Protein AF-A0A7V3AEJ5-F1 (afdb_monomer_lite)

Foldseek 3Di:
DALFDCPFPCGPPVVVVVQLVVLLCVPLVCLLVVHDPPDLVCQQQNLQSVQNCCVHPVVVQPPVNVVSSLNSLVSSLVVLCVPCQVLLQDPPRFAQQLNLLSNLLSLLSNCNSNVPVVSPNSSVSSLVVQVVQDDQQLAGDGHDQDGDALQSSLSSLLSLLSSCVRPVDVSSLVSLQSNLCVVVQLADPPRAGPCPDPTDDPPPCNVVPGDQRLLSLLSSCLSNVRLSSCQSCVVCLVVVVQPPPRSNSSSRRSRDPPRDHDPDPDD

Radius of gyration: 18.41 Å; chains: 1; bounding box: 45×44×49 Å

pLDDT: mean 78.43, std 14.87, range [37.91, 97.25]

Sequence (267 aa):
MNLCHPQSPLAGDPVLLTNLLNYLDKHLDVWFKGERLVDQFHSPNPHRTYMLLSAVYPDLIPPSLKTKWDTACTRQADDLVKRRGGAFLSPSGHCNTNHDIHYVHALYCAARLLNKPEYIKYAEGGLKMIERQWLADGAFEYNENAMPVLFYHGLCTWQLANIWLLSGNPLAKDLIVRQWWYFPLELDDRWGLSNYSLSVGYKQYQELAPRGQMEFCYYISSVSGSRENYALAENEIKNARFWVGQPSLFQAQFYRNDLTPLPLPDN

Secondary structure (DSSP, 8-state):
--SS-TTSTTTT-HHHHHHHHHHHHHHHHHHHTTPPP--GGGSSHHHHHHHHHHHH-GGGS-HHHHHHHHHHHHHHHHHHHHHHHHHHT-TT----HHHHHHHHHHHHHHHHHTT-THHHHHHHHHHHHHHTTB-TTS-B--BTTBPP-HHHHHHHHHHHHHHHHHH--HHHHHHHHHGGGHHHHHEETTTEE---SSS---GGGGGG-TTS-THHHHHHHHHH--HHHHHHHHHHHHTT---TTTHHHHHHHH--S-PPPPPP---

Structure (mmCIF, N/CA/C/O backbone):
data_AF-A0A7V3AEJ5-F1
#
_entry.id   AF-A0A7V3AEJ5-F1
#
loop_
_atom_site.group_PDB
_atom_site.id
_atom_site.type_symbol
_atom_site.label_atom_id
_atom_site.label_alt_id
_atom_site.label_comp_id
_atom_site.label_asym_id
_atom_site.label_entity_id
_atom_site.label_seq_id
_atom_site.pdbx_PDB_ins_code
_atom_site.Cartn_x
_atom_site.Cartn_y
_atom_site.Cartn_z
_atom_site.occupancy
_atom_site.B_iso_or_equiv
_atom_site.auth_seq_id
_atom_site.auth_comp_id
_atom_site.auth_asym_id
_atom_site.auth_atom_id
_atom_site.pdbx_PDB_model_num
ATOM 1 N N . MET A 1 1 ? -16.204 -6.275 0.700 1.00 60.41 1 MET A N 1
ATOM 2 C CA . MET A 1 1 ? -14.740 -6.420 0.516 1.00 60.41 1 MET A CA 1
ATOM 3 C C . MET A 1 1 ? -14.387 -7.805 1.033 1.00 60.41 1 MET A C 1
ATOM 5 O O . MET A 1 1 ? -14.974 -8.186 2.031 1.00 60.41 1 MET A O 1
ATOM 9 N N . ASN A 1 2 ? -13.525 -8.567 0.359 1.00 72.75 2 ASN A N 1
ATOM 10 C CA . ASN A 1 2 ? -13.077 -9.883 0.835 1.00 72.75 2 ASN A CA 1
ATOM 11 C C . ASN A 1 2 ? -11.630 -9.771 1.336 1.00 72.75 2 ASN A C 1
ATOM 13 O O . ASN A 1 2 ? -10.895 -8.888 0.887 1.00 72.75 2 ASN A O 1
ATOM 17 N N . LEU A 1 3 ? -11.213 -10.653 2.253 1.00 79.00 3 LEU A N 1
ATOM 18 C CA . LEU A 1 3 ? -9.816 -10.698 2.705 1.00 79.00 3 LEU A CA 1
ATOM 19 C C . LEU A 1 3 ? -8.861 -11.046 1.554 1.00 79.00 3 LEU A C 1
ATOM 21 O O . LEU A 1 3 ? -7.786 -10.463 1.460 1.00 79.00 3 LEU A O 1
ATOM 25 N N . CYS A 1 4 ? -9.290 -11.922 0.645 1.00 80.06 4 CYS A N 1
ATOM 26 C CA . CYS A 1 4 ? -8.533 -12.377 -0.518 1.00 80.06 4 CYS A CA 1
ATOM 27 C C . CYS A 1 4 ? -9.359 -12.231 -1.804 1.00 80.06 4 CYS A C 1
ATOM 29 O O . CYS A 1 4 ? -10.585 -12.087 -1.756 1.00 80.06 4 CYS A O 1
ATOM 31 N N . HIS A 1 5 ? -8.695 -12.317 -2.957 1.00 80.25 5 HIS A N 1
ATOM 32 C CA . HIS A 1 5 ? -9.363 -12.514 -4.238 1.00 80.25 5 HIS A CA 1
ATOM 33 C C . HIS A 1 5 ? -10.185 -13.822 -4.210 1.00 80.25 5 HIS A C 1
ATOM 35 O O . HIS A 1 5 ? -9.702 -14.805 -3.644 1.00 80.25 5 HIS A O 1
ATOM 41 N N . PRO A 1 6 ? -11.386 -13.889 -4.825 1.00 81.06 6 PRO A N 1
ATOM 42 C CA . PRO A 1 6 ? -12.241 -15.083 -4.770 1.00 81.06 6 PRO A CA 1
ATOM 43 C C . PRO A 1 6 ? -11.599 -16.366 -5.307 1.00 81.06 6 PRO A C 1
ATOM 45 O O . PRO A 1 6 ? -11.967 -17.453 -4.885 1.00 81.06 6 PRO A O 1
ATOM 48 N N . GLN A 1 7 ? -10.651 -16.241 -6.238 1.00 80.12 7 GLN A N 1
ATOM 49 C CA . GLN A 1 7 ? -9.926 -17.382 -6.809 1.00 80.12 7 GLN A CA 1
ATOM 50 C C . GLN A 1 7 ? -8.662 -17.761 -6.024 1.00 80.12 7 GLN A C 1
ATOM 52 O O . GLN A 1 7 ? -7.996 -18.724 -6.388 1.00 80.12 7 GLN A O 1
ATOM 57 N N . SER A 1 8 ? -8.294 -16.999 -4.990 1.00 80.06 8 SER A N 1
ATOM 58 C CA . SER A 1 8 ? -7.114 -17.317 -4.186 1.00 80.06 8 SER A CA 1
ATOM 59 C C . SER A 1 8 ? -7.317 -18.641 -3.441 1.00 80.06 8 SER A C 1
ATOM 61 O O . SER A 1 8 ? -8.387 -18.844 -2.867 1.00 80.06 8 SER A O 1
ATOM 63 N N . PRO A 1 9 ? -6.294 -19.509 -3.344 1.00 76.38 9 PRO A N 1
ATOM 64 C CA . PRO A 1 9 ? -6.368 -20.730 -2.536 1.00 76.38 9 PRO A CA 1
ATOM 65 C C . PRO A 1 9 ? -6.533 -20.453 -1.031 1.00 76.38 9 PRO A C 1
ATOM 67 O O . PRO A 1 9 ? -6.887 -21.355 -0.283 1.00 76.38 9 PRO A O 1
ATOM 70 N N . LEU A 1 10 ? -6.297 -19.213 -0.582 1.00 77.62 10 LEU A N 1
ATOM 71 C CA . LEU A 1 10 ? -6.522 -18.781 0.802 1.00 77.62 10 LEU A CA 1
ATOM 72 C C . LEU A 1 10 ? -7.945 -18.242 1.041 1.00 77.62 10 LEU A C 1
ATOM 74 O O . LEU A 1 10 ? -8.279 -17.829 2.154 1.00 77.62 10 LEU A O 1
ATOM 78 N N . ALA A 1 11 ? -8.793 -18.191 0.008 1.00 80.31 11 ALA A N 1
ATOM 79 C CA . ALA A 1 11 ? -10.157 -17.701 0.138 1.00 80.31 11 ALA A CA 1
ATOM 80 C C . ALA A 1 11 ? -10.978 -18.624 1.055 1.00 80.31 11 ALA A C 1
ATOM 82 O O . ALA A 1 11 ? -11.210 -19.788 0.747 1.00 80.31 11 ALA A O 1
ATOM 83 N N . GLY A 1 12 ? -11.437 -18.080 2.185 1.00 77.94 12 GLY A N 1
ATOM 84 C CA . GLY A 1 12 ? -12.235 -18.820 3.165 1.00 77.94 12 GLY A CA 1
ATOM 85 C C . GLY A 1 12 ? -11.428 -19.681 4.143 1.00 77.94 12 GLY A C 1
ATOM 86 O O . GLY A 1 12 ? -12.043 -20.383 4.939 1.00 77.94 12 GLY A O 1
ATOM 87 N N . ASP A 1 13 ? -10.091 -19.617 4.131 1.00 81.44 13 ASP A N 1
ATOM 88 C CA . ASP A 1 13 ? -9.256 -20.360 5.081 1.00 81.44 13 ASP A CA 1
ATOM 89 C C . ASP A 1 13 ? -9.376 -19.776 6.513 1.00 81.44 13 ASP A C 1
ATOM 91 O O . ASP A 1 13 ? -8.964 -18.632 6.755 1.00 81.44 13 ASP A O 1
ATOM 95 N N . PRO A 1 14 ? -9.908 -20.527 7.499 1.00 80.62 14 PRO A N 1
ATOM 96 C CA . PRO A 1 14 ? -10.024 -20.055 8.880 1.00 80.62 14 PRO A CA 1
ATOM 97 C C . PRO A 1 14 ? -8.667 -19.882 9.590 1.00 80.62 14 PRO A C 1
ATOM 99 O O . PRO A 1 14 ? -8.563 -19.103 10.547 1.00 80.62 14 PRO A O 1
ATOM 102 N N . VAL A 1 15 ? -7.612 -20.566 9.133 1.00 82.12 15 VAL A N 1
ATOM 103 C CA . VAL A 1 15 ? -6.256 -20.431 9.690 1.00 82.12 15 VAL A CA 1
ATOM 104 C C . VAL A 1 15 ? -5.694 -19.046 9.382 1.00 82.12 15 VAL A C 1
ATOM 106 O O . VAL A 1 15 ? -5.095 -18.415 10.257 1.00 82.12 15 VAL A O 1
ATOM 109 N N . LEU A 1 16 ? -5.956 -18.523 8.180 1.00 78.56 16 LEU A N 1
ATOM 110 C CA . LEU A 1 16 ? -5.586 -17.159 7.806 1.00 78.56 16 LEU A CA 1
ATOM 111 C C . LEU A 1 16 ? -6.196 -16.145 8.778 1.00 78.56 16 LEU A C 1
ATOM 113 O O . LEU A 1 16 ? -5.477 -15.314 9.328 1.00 78.56 16 LEU A O 1
ATOM 117 N N . LEU A 1 17 ? -7.500 -16.241 9.038 1.00 81.44 17 LEU A N 1
ATOM 118 C CA . LEU A 1 17 ? -8.204 -15.330 9.942 1.00 81.44 17 LEU A CA 1
ATOM 119 C C . LEU A 1 17 ? -7.617 -15.352 11.363 1.00 81.44 17 LEU A C 1
ATOM 121 O O . LEU A 1 17 ? -7.343 -14.297 11.936 1.00 81.44 17 LEU A O 1
ATOM 125 N N . THR A 1 18 ? -7.365 -16.546 11.900 1.00 82.50 18 THR A N 1
ATOM 126 C CA . THR A 1 18 ? -6.757 -16.722 13.229 1.00 82.50 18 THR A CA 1
ATOM 127 C C . THR A 1 18 ? -5.370 -16.078 13.298 1.00 82.50 18 THR A C 1
ATOM 129 O O . THR A 1 18 ? -5.060 -15.344 14.239 1.00 82.50 18 THR A O 1
ATOM 132 N N . ASN A 1 19 ? -4.545 -16.282 12.269 1.00 82.31 19 ASN A N 1
ATOM 133 C CA . ASN A 1 19 ? -3.207 -15.699 12.193 1.00 82.31 19 ASN A CA 1
ATOM 134 C C . ASN A 1 19 ? -3.236 -14.167 12.114 1.00 82.31 19 ASN A C 1
ATOM 136 O O . ASN A 1 19 ? -2.401 -13.511 12.739 1.00 82.31 19 ASN A O 1
ATOM 140 N N . LEU A 1 20 ? -4.197 -13.586 11.389 1.00 82.75 20 LEU A N 1
ATOM 141 C CA . LEU A 1 20 ? -4.347 -12.131 11.291 1.00 82.75 20 LEU A CA 1
ATOM 142 C C . LEU A 1 20 ? -4.770 -11.507 12.625 1.00 82.75 20 LEU A C 1
ATOM 144 O O . LEU A 1 20 ? -4.220 -10.475 13.007 1.00 82.75 20 LEU A O 1
ATOM 148 N N . LEU A 1 21 ? -5.696 -12.135 13.354 1.00 84.94 21 LEU A N 1
ATOM 149 C CA . LEU A 1 21 ? -6.115 -11.663 14.678 1.00 84.94 21 LEU A CA 1
ATOM 150 C C . LEU A 1 21 ? -4.960 -11.724 15.689 1.00 84.94 21 LEU A C 1
ATOM 152 O O . LEU A 1 21 ? -4.682 -10.727 16.354 1.00 84.94 21 LEU A O 1
ATOM 156 N N . ASN A 1 22 ? -4.229 -12.843 15.736 1.00 83.44 22 ASN A N 1
ATOM 157 C CA . ASN A 1 22 ? -3.049 -12.994 16.596 1.00 83.44 22 ASN A CA 1
ATOM 158 C C . ASN A 1 22 ? -1.952 -11.977 16.252 1.00 83.44 22 ASN A C 1
ATOM 160 O O . ASN A 1 22 ? -1.300 -11.418 17.137 1.00 83.44 22 ASN A O 1
ATOM 164 N N . TYR A 1 23 ? -1.750 -11.720 14.958 1.00 84.25 23 TYR A N 1
ATOM 165 C CA . TYR A 1 23 ? -0.819 -10.702 14.496 1.00 84.25 23 TYR A CA 1
ATOM 166 C C . TYR A 1 23 ? -1.219 -9.311 14.997 1.00 84.25 23 TYR A C 1
ATOM 168 O O . TYR A 1 23 ? -0.382 -8.614 15.577 1.00 84.25 23 TYR A O 1
ATOM 176 N N . LEU A 1 24 ? -2.481 -8.915 14.807 1.00 86.38 24 LEU A N 1
ATOM 177 C CA . LEU A 1 24 ? -2.970 -7.610 15.243 1.00 86.38 24 LEU A CA 1
ATOM 178 C C . LEU A 1 24 ? -2.856 -7.426 16.745 1.00 86.38 24 LEU A C 1
ATOM 180 O O . LEU A 1 24 ? -2.350 -6.391 17.171 1.00 86.38 24 LEU A O 1
ATOM 184 N N . ASP A 1 25 ? -3.280 -8.411 17.535 1.00 83.50 25 ASP A N 1
ATOM 185 C CA . ASP A 1 25 ? -3.233 -8.285 18.987 1.00 83.50 25 ASP A CA 1
ATOM 18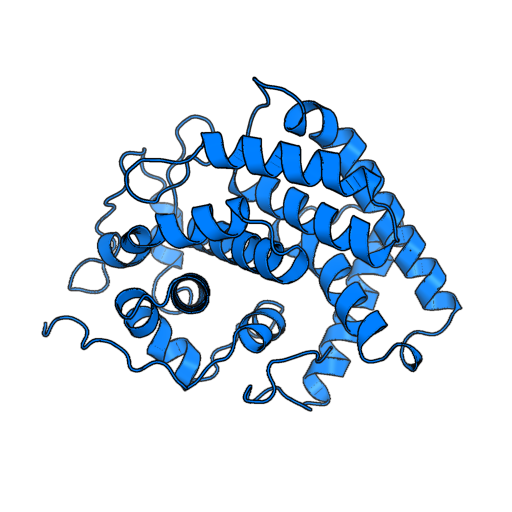6 C C . ASP A 1 25 ? -1.793 -8.072 19.468 1.00 83.50 25 ASP A C 1
ATOM 188 O O . ASP A 1 25 ? -1.513 -7.104 20.175 1.00 83.50 25 ASP A O 1
ATOM 192 N N . LYS A 1 26 ? -0.840 -8.862 18.954 1.00 83.75 26 LYS A N 1
ATOM 193 C CA . LYS A 1 26 ? 0.584 -8.706 19.277 1.00 83.75 26 LYS A CA 1
ATOM 194 C C . LYS A 1 26 ? 1.133 -7.323 18.906 1.00 83.75 26 LYS A C 1
ATOM 196 O O . LYS A 1 26 ? 1.877 -6.735 19.685 1.00 83.75 26 LYS A O 1
ATOM 201 N N . HIS A 1 27 ? 0.815 -6.806 17.720 1.00 84.12 27 HIS A N 1
ATOM 202 C CA . HIS A 1 27 ? 1.451 -5.586 17.202 1.00 84.12 27 HIS A CA 1
ATOM 203 C C . HIS A 1 27 ? 0.770 -4.313 17.708 1.00 84.12 27 HIS A C 1
ATOM 205 O O . HIS A 1 27 ? 1.440 -3.347 18.075 1.00 84.12 27 HIS A O 1
ATOM 211 N N . LEU A 1 28 ? -0.561 -4.308 17.772 1.00 84.31 28 LEU A N 1
ATOM 212 C CA . LEU A 1 28 ? -1.319 -3.159 18.250 1.00 84.31 28 LEU A CA 1
ATOM 213 C C . LEU A 1 28 ? -1.264 -3.026 19.774 1.00 84.31 28 LEU A C 1
ATOM 215 O O . LEU A 1 28 ? -1.371 -1.906 20.268 1.00 84.31 28 LEU A O 1
ATOM 219 N N . ASP A 1 29 ? -1.033 -4.107 20.527 1.00 84.94 29 ASP A N 1
ATOM 220 C CA . ASP A 1 29 ? -0.747 -4.010 21.964 1.00 84.94 29 ASP A CA 1
ATOM 221 C C . ASP A 1 29 ? 0.565 -3.259 22.241 1.00 84.94 29 ASP A C 1
ATOM 223 O O . ASP A 1 29 ? 0.598 -2.360 23.083 1.00 84.94 29 ASP A O 1
ATOM 227 N N . VAL A 1 30 ? 1.620 -3.543 21.469 1.00 82.38 30 VAL A N 1
ATOM 228 C CA . VAL A 1 30 ? 2.902 -2.816 21.532 1.00 82.38 30 VAL A CA 1
ATOM 229 C C . VAL A 1 30 ? 2.690 -1.328 21.228 1.00 82.38 30 VAL A C 1
ATOM 231 O O . VAL A 1 30 ? 3.092 -0.458 22.003 1.00 82.38 30 VAL A O 1
ATOM 234 N N . TRP A 1 31 ? 1.967 -1.006 20.152 1.00 81.44 31 TRP A N 1
ATOM 235 C CA . TRP A 1 31 ? 1.661 0.387 19.803 1.00 81.44 31 TRP A CA 1
ATOM 236 C C . TRP A 1 31 ? 0.805 1.097 20.856 1.00 81.44 31 TRP A C 1
ATOM 238 O O . TRP A 1 31 ? 1.019 2.279 21.146 1.00 81.44 31 TRP A O 1
ATOM 248 N N . PHE A 1 32 ? -0.146 0.385 21.462 1.00 81.75 32 PHE A N 1
ATOM 249 C CA . PHE A 1 32 ? -0.986 0.914 22.532 1.00 81.75 32 PHE A CA 1
ATOM 250 C C . PHE A 1 32 ? -0.173 1.270 23.784 1.00 81.75 32 PHE A C 1
ATOM 252 O O . PHE A 1 32 ? -0.441 2.296 24.416 1.00 81.75 32 PHE A O 1
ATOM 259 N N . LYS A 1 33 ? 0.884 0.507 24.091 1.00 84.00 33 LYS A N 1
ATOM 260 C CA . LYS A 1 33 ? 1.859 0.826 25.152 1.00 84.00 33 LYS A CA 1
ATOM 261 C C . LYS A 1 33 ? 2.766 2.015 24.813 1.00 84.00 33 LYS A C 1
ATOM 263 O O . LYS A 1 33 ? 3.474 2.513 25.679 1.00 84.00 33 LYS A O 1
ATOM 268 N N . GLY A 1 34 ? 2.698 2.525 23.581 1.00 73.19 34 GLY A N 1
ATOM 269 C CA . GLY A 1 34 ? 3.507 3.655 23.112 1.00 73.19 34 GLY A CA 1
ATOM 270 C C . GLY A 1 34 ? 4.874 3.243 22.579 1.00 73.19 34 GLY A C 1
ATOM 271 O O . GLY A 1 34 ? 5.660 4.104 22.190 1.00 73.19 34 GLY A O 1
ATOM 272 N N . GLU A 1 35 ? 5.144 1.942 22.517 1.00 76.69 35 GLU A N 1
ATOM 273 C CA . GLU A 1 35 ? 6.350 1.415 21.906 1.00 76.69 35 GLU A CA 1
ATOM 274 C C . GLU A 1 35 ? 6.260 1.540 20.381 1.00 76.69 35 GLU A C 1
ATOM 276 O O . GLU A 1 35 ? 5.216 1.320 19.753 1.00 76.69 35 GLU A O 1
ATOM 281 N N . ARG A 1 36 ? 7.383 1.915 19.771 1.00 66.12 36 ARG A N 1
ATOM 282 C CA . ARG A 1 36 ? 7.541 1.874 18.320 1.00 66.12 36 ARG A CA 1
ATOM 283 C C . ARG A 1 36 ? 8.005 0.479 17.948 1.00 66.12 36 ARG A C 1
ATOM 285 O O . ARG A 1 36 ? 8.988 -0.007 18.500 1.00 66.12 36 ARG A O 1
ATOM 292 N N . LEU A 1 37 ? 7.364 -0.126 16.956 1.00 55.34 37 LEU A N 1
ATOM 293 C CA . LEU A 1 37 ? 8.036 -1.201 16.243 1.00 55.34 37 LEU A CA 1
ATOM 294 C C . LEU A 1 37 ? 9.138 -0.547 15.415 1.00 55.34 37 LEU A C 1
ATOM 296 O O . LEU A 1 37 ? 8.871 0.318 14.585 1.00 55.34 37 LEU A O 1
ATOM 300 N N . VAL A 1 38 ? 10.380 -0.920 15.703 1.00 47.44 38 VAL A N 1
ATOM 301 C CA . VAL A 1 38 ? 11.601 -0.351 15.105 1.00 47.44 38 VAL A CA 1
ATOM 302 C C . VAL A 1 38 ? 11.755 -0.765 13.632 1.00 47.44 38 VAL A C 1
ATOM 304 O O . VAL A 1 38 ? 12.738 -0.431 12.983 1.00 47.44 38 VAL A O 1
ATOM 307 N N . ASP A 1 39 ? 10.782 -1.488 13.083 1.00 52.19 39 ASP A N 1
ATOM 308 C CA . ASP A 1 39 ? 10.950 -2.226 11.850 1.00 52.19 39 ASP A CA 1
ATOM 309 C C . ASP A 1 39 ? 10.048 -1.715 10.716 1.00 52.19 39 ASP A C 1
ATOM 311 O O . ASP A 1 39 ? 8.817 -1.823 10.752 1.00 52.19 39 ASP A O 1
ATOM 315 N N . GLN A 1 40 ? 10.712 -1.191 9.683 1.00 52.34 40 GLN A N 1
ATOM 316 C CA . GLN A 1 40 ? 10.175 -0.824 8.371 1.00 52.34 40 GLN A CA 1
ATOM 317 C C . GLN A 1 40 ? 9.258 -1.907 7.772 1.00 52.34 40 GLN A C 1
ATOM 319 O O . GLN A 1 40 ? 8.234 -1.569 7.179 1.00 52.34 40 GLN A O 1
ATOM 324 N N . PHE A 1 41 ? 9.540 -3.196 8.010 1.00 52.44 41 PHE A N 1
ATOM 325 C CA . PHE A 1 41 ? 8.759 -4.307 7.449 1.00 52.44 41 PHE A CA 1
ATOM 326 C C . PHE A 1 41 ? 7.383 -4.487 8.107 1.00 52.44 41 PHE A C 1
ATOM 328 O O . PHE A 1 41 ? 6.476 -5.069 7.508 1.00 52.44 41 PHE A O 1
ATOM 335 N N . HIS A 1 42 ? 7.200 -3.958 9.320 1.00 52.81 42 HIS A N 1
ATOM 336 C CA . HIS A 1 42 ? 5.975 -4.104 10.105 1.00 52.81 42 HIS A CA 1
ATOM 337 C C . HIS A 1 42 ? 5.097 -2.847 10.094 1.00 52.81 42 HIS A C 1
ATOM 339 O O . HIS A 1 42 ? 3.966 -2.907 10.558 1.00 52.81 42 HIS A O 1
ATOM 345 N N . SER A 1 43 ? 5.570 -1.695 9.609 1.00 53.75 43 SER A N 1
ATOM 346 C CA . SER A 1 43 ? 4.899 -0.418 9.896 1.00 53.75 43 SER A CA 1
ATOM 347 C C . SER A 1 43 ? 3.531 -0.194 9.219 1.00 53.75 43 SER A C 1
ATOM 349 O O . SER A 1 43 ? 2.678 0.396 9.882 1.00 53.75 43 SER A O 1
ATOM 351 N N . PRO A 1 44 ? 3.250 -0.615 7.969 1.00 57.09 44 PRO A N 1
ATOM 352 C CA . PRO A 1 44 ? 1.911 -0.440 7.395 1.00 57.09 44 PRO A CA 1
ATOM 353 C C . PRO A 1 44 ? 0.968 -1.618 7.682 1.00 57.09 44 PRO A C 1
ATOM 355 O O . PRO A 1 44 ? -0.256 -1.477 7.597 1.00 57.09 44 PRO A O 1
ATOM 358 N N . ASN A 1 45 ? 1.508 -2.789 8.025 1.00 76.25 45 ASN A N 1
ATOM 359 C CA . ASN A 1 45 ? 0.730 -4.024 8.016 1.00 76.25 45 ASN A CA 1
ATOM 360 C C . ASN A 1 45 ? -0.331 -4.102 9.128 1.00 76.25 45 ASN A C 1
ATOM 362 O O . ASN A 1 45 ? -1.416 -4.602 8.827 1.00 76.25 45 ASN A O 1
ATOM 366 N N . PRO A 1 46 ? -0.119 -3.599 10.364 1.00 83.81 46 PRO A N 1
ATOM 367 C CA . PRO A 1 46 ? -1.162 -3.581 11.382 1.00 83.81 46 PRO A CA 1
ATOM 368 C C . PRO A 1 46 ? -2.326 -2.662 11.006 1.00 83.81 46 PRO A C 1
ATOM 370 O O . PRO A 1 46 ? -3.468 -3.109 11.070 1.00 83.81 46 PRO A O 1
ATOM 373 N N . HIS A 1 47 ? -2.075 -1.432 10.523 1.00 86.00 47 HIS A N 1
ATOM 374 C CA . HIS A 1 47 ? -3.151 -0.552 10.031 1.00 86.00 47 HIS A CA 1
ATOM 375 C C . HIS A 1 47 ? -3.932 -1.218 8.905 1.00 86.00 47 HIS A C 1
ATOM 377 O O . HIS A 1 47 ? -5.162 -1.233 8.927 1.00 86.00 47 HIS A O 1
ATOM 383 N N . ARG A 1 48 ? -3.227 -1.790 7.924 1.00 84.44 48 ARG A N 1
ATOM 384 C CA . ARG A 1 48 ? -3.868 -2.410 6.768 1.00 84.44 48 ARG A CA 1
ATOM 385 C C . ARG A 1 48 ? -4.662 -3.661 7.145 1.00 84.44 48 ARG A C 1
ATOM 387 O O . ARG A 1 48 ? -5.802 -3.811 6.709 1.00 84.44 48 ARG A O 1
ATOM 394 N N . THR A 1 49 ? -4.079 -4.543 7.951 1.00 85.50 49 THR A N 1
ATOM 395 C CA . THR A 1 49 ? -4.725 -5.781 8.409 1.00 85.50 49 THR A CA 1
ATOM 396 C C . THR A 1 49 ? -5.959 -5.462 9.242 1.00 85.50 49 THR A C 1
ATOM 398 O O . THR A 1 49 ? -7.015 -6.048 9.017 1.00 85.50 49 THR A O 1
ATOM 401 N N . TYR A 1 50 ? -5.867 -4.479 10.141 1.00 89.62 50 TYR A N 1
ATOM 402 C CA . TYR A 1 50 ? -6.998 -4.041 10.952 1.00 89.62 50 TYR A CA 1
ATOM 403 C C . TYR A 1 50 ? -8.098 -3.404 10.100 1.00 89.62 50 TYR A C 1
ATOM 405 O O . TYR A 1 50 ? -9.272 -3.719 10.290 1.00 89.62 50 TYR A O 1
ATOM 413 N N . MET A 1 51 ? -7.742 -2.593 9.101 1.00 88.44 51 MET A N 1
ATOM 414 C CA . MET A 1 51 ? -8.710 -2.047 8.149 1.00 88.44 51 MET A CA 1
ATOM 415 C C . MET A 1 51 ? -9.449 -3.146 7.379 1.00 88.44 51 MET A C 1
ATOM 417 O O . MET A 1 51 ? -10.669 -3.078 7.248 1.00 88.44 51 MET A O 1
ATOM 421 N N . LEU A 1 52 ? -8.736 -4.166 6.892 1.00 86.50 52 LEU A N 1
ATOM 422 C CA . LEU A 1 52 ? -9.356 -5.292 6.194 1.00 86.50 52 LEU A CA 1
ATOM 423 C C . LEU A 1 52 ? -10.264 -6.095 7.131 1.00 86.50 52 LEU A C 1
ATOM 425 O O . LEU A 1 52 ? -11.422 -6.323 6.794 1.00 86.50 52 LEU A O 1
ATOM 429 N N . LEU A 1 53 ? -9.789 -6.470 8.321 1.00 88.12 53 LEU A N 1
ATOM 430 C CA . LEU A 1 53 ? -10.599 -7.220 9.283 1.00 88.12 53 LEU A CA 1
ATOM 431 C C . LEU A 1 53 ? -11.843 -6.442 9.726 1.00 88.12 53 LEU A C 1
ATOM 433 O O . LEU A 1 53 ? -12.928 -7.010 9.731 1.00 88.12 53 LEU A O 1
ATOM 437 N N . SER A 1 54 ? -11.724 -5.138 9.984 1.00 90.12 54 SER A N 1
ATOM 438 C CA . SER A 1 54 ? -12.867 -4.284 10.341 1.00 90.12 54 SER A CA 1
ATOM 439 C C . SER A 1 54 ? -13.906 -4.174 9.225 1.00 90.12 54 SER A C 1
ATOM 441 O O . SER A 1 54 ? -15.081 -3.962 9.502 1.00 90.12 54 SER A O 1
ATOM 443 N N . ALA A 1 55 ? -13.484 -4.289 7.963 1.00 88.56 55 ALA A N 1
ATOM 444 C CA . ALA A 1 55 ? -14.376 -4.197 6.812 1.00 88.56 55 ALA A CA 1
ATOM 445 C C . ALA A 1 55 ? -15.061 -5.528 6.464 1.00 88.56 55 ALA A C 1
ATOM 447 O O . ALA A 1 55 ? -16.156 -5.510 5.906 1.00 88.56 55 ALA A O 1
ATOM 448 N N . VAL A 1 56 ? -14.408 -6.666 6.727 1.00 89.06 56 VAL A N 1
ATOM 449 C CA . VAL A 1 56 ? -14.912 -7.998 6.341 1.00 89.06 56 VAL A CA 1
ATOM 450 C C . VAL A 1 56 ? -15.572 -8.729 7.510 1.00 89.06 56 VAL A C 1
ATOM 452 O O . VAL A 1 56 ? -16.601 -9.369 7.319 1.00 89.06 56 VAL A O 1
ATOM 455 N N . TYR A 1 57 ? -15.009 -8.613 8.712 1.00 89.69 57 TYR A N 1
ATOM 456 C CA . TYR A 1 57 ? -15.459 -9.311 9.916 1.00 89.69 57 TYR A CA 1
ATOM 457 C C . TYR A 1 57 ? -15.544 -8.360 11.125 1.00 89.69 57 TYR A C 1
ATOM 459 O O . TYR A 1 57 ? -14.854 -8.577 12.125 1.00 89.69 57 TYR A O 1
ATOM 467 N N . PRO A 1 58 ? -16.373 -7.299 11.064 1.00 90.62 58 PRO A N 1
ATOM 468 C CA . PRO A 1 58 ? -16.468 -6.310 12.141 1.00 90.62 58 PRO A CA 1
ATOM 469 C C . PRO A 1 58 ? -16.851 -6.933 13.492 1.00 90.62 58 PRO A C 1
ATOM 471 O O . PRO A 1 58 ? -16.327 -6.525 14.525 1.00 90.62 58 PRO A O 1
ATOM 474 N N . ASP A 1 59 ? -17.694 -7.967 13.479 1.00 90.94 59 ASP A N 1
ATOM 475 C CA . ASP A 1 59 ? -18.202 -8.621 14.691 1.00 90.94 59 ASP A CA 1
ATOM 476 C C . ASP A 1 59 ? -17.133 -9.428 15.448 1.00 90.94 59 ASP A C 1
ATOM 478 O O . ASP A 1 59 ? -17.308 -9.744 16.623 1.00 90.94 59 ASP A O 1
ATOM 482 N N . LEU A 1 60 ? -15.998 -9.735 14.806 1.00 89.06 60 LEU A N 1
ATOM 483 C CA . LEU A 1 60 ? -14.863 -10.403 15.455 1.00 89.06 60 LEU A CA 1
ATOM 484 C C . LEU A 1 60 ? -13.993 -9.446 16.275 1.00 89.06 60 LEU A C 1
ATOM 486 O O . LEU A 1 60 ? -13.035 -9.887 16.909 1.00 89.06 60 LEU A O 1
ATOM 490 N N . ILE A 1 61 ? -14.301 -8.147 16.263 1.00 90.69 61 ILE A N 1
ATOM 491 C CA . ILE A 1 61 ? -13.539 -7.114 16.962 1.00 90.69 61 ILE A CA 1
ATOM 492 C C . ILE A 1 61 ? -14.426 -6.513 18.063 1.00 90.69 61 ILE A C 1
ATOM 494 O O . ILE A 1 61 ? -15.183 -5.574 17.810 1.00 90.69 61 ILE A O 1
ATOM 498 N N . PRO A 1 62 ? -14.336 -7.021 19.309 1.00 91.44 62 PRO A N 1
ATOM 499 C CA . PRO A 1 62 ? -15.070 -6.478 20.445 1.00 91.44 62 PRO A CA 1
ATOM 500 C C . PRO A 1 62 ? -14.872 -4.960 20.607 1.00 91.44 62 PRO A C 1
ATOM 502 O O . PRO A 1 62 ? -13.763 -4.468 20.374 1.00 91.44 62 PRO A O 1
ATOM 505 N N . PRO A 1 63 ? -15.875 -4.206 21.106 1.00 93.31 63 PRO A N 1
ATOM 506 C CA . PRO A 1 63 ? -15.776 -2.749 21.254 1.00 93.31 63 PRO A CA 1
ATOM 507 C C . PRO A 1 63 ? -14.560 -2.264 22.060 1.00 93.31 63 PRO A C 1
ATOM 509 O O . PRO A 1 63 ? -13.968 -1.228 21.743 1.00 93.31 63 PRO A O 1
ATOM 512 N N . SER A 1 64 ? -14.151 -3.021 23.084 1.00 90.88 64 SER A N 1
ATOM 513 C CA . SER A 1 64 ? -12.963 -2.722 23.892 1.00 90.88 64 SER A CA 1
ATOM 514 C C . SER A 1 64 ? -11.667 -2.836 23.083 1.00 90.88 64 SER A C 1
ATOM 516 O O . SER A 1 64 ? -10.821 -1.942 23.151 1.00 90.88 64 SER A O 1
ATOM 518 N N . LEU A 1 65 ? -11.527 -3.888 22.269 1.00 91.12 65 LEU A N 1
ATOM 519 C CA . LEU A 1 65 ? -10.387 -4.068 21.370 1.00 91.12 65 LEU A CA 1
ATOM 520 C C . LEU A 1 65 ? -10.394 -3.034 20.251 1.00 91.12 65 LEU A C 1
ATOM 522 O O . LEU A 1 65 ? -9.360 -2.424 19.999 1.00 91.12 65 LEU A O 1
ATOM 526 N N . LYS A 1 66 ? -11.560 -2.756 19.660 1.00 92.75 66 LYS A N 1
ATOM 527 C CA . LYS A 1 66 ? -11.713 -1.707 18.648 1.00 92.75 66 LYS A CA 1
ATOM 528 C C . LYS A 1 66 ? -11.182 -0.363 19.157 1.00 92.75 66 LYS A C 1
ATOM 530 O O . LYS A 1 66 ? -10.344 0.259 18.515 1.00 92.75 66 LYS A O 1
ATOM 535 N N . THR A 1 67 ? -11.608 0.047 20.351 1.00 93.12 67 THR A N 1
ATOM 536 C CA . THR A 1 67 ? -11.180 1.312 20.974 1.00 93.12 67 THR A CA 1
ATOM 537 C C . THR A 1 67 ? -9.666 1.347 21.216 1.00 93.12 67 THR A C 1
ATOM 539 O O . THR A 1 67 ? -8.998 2.342 20.914 1.00 93.12 67 THR A O 1
ATOM 542 N N . LYS A 1 68 ? -9.102 0.246 21.730 1.00 92.19 68 LYS A N 1
ATOM 543 C CA . LYS A 1 68 ? -7.658 0.091 21.955 1.00 92.19 68 LYS A CA 1
ATOM 544 C C . LYS A 1 68 ? -6.872 0.211 20.645 1.00 92.19 68 LYS A C 1
ATOM 546 O O . LYS A 1 68 ? -5.904 0.966 20.569 1.00 92.19 68 LYS A O 1
ATOM 551 N N . TRP A 1 69 ? -7.298 -0.512 19.614 1.00 92.69 69 TRP A N 1
ATOM 552 C CA . TRP A 1 69 ? -6.649 -0.567 18.307 1.00 92.69 69 TRP A CA 1
ATOM 553 C C . TRP A 1 69 ? -6.764 0.753 17.540 1.00 92.69 69 TRP A C 1
ATOM 555 O O . TRP A 1 69 ? -5.759 1.228 17.014 1.00 92.69 69 TRP A O 1
ATOM 565 N N . ASP A 1 70 ? -7.924 1.417 17.565 1.00 93.31 70 ASP A N 1
ATOM 566 C CA . ASP A 1 70 ? -8.105 2.759 16.989 1.00 93.31 70 ASP A CA 1
ATOM 567 C C . ASP A 1 70 ? -7.157 3.779 17.641 1.00 93.31 70 ASP A C 1
ATOM 569 O O . ASP A 1 70 ? -6.519 4.582 16.953 1.00 93.31 70 ASP A O 1
ATOM 573 N N . THR A 1 71 ? -7.015 3.715 18.969 1.00 92.00 71 THR A N 1
ATOM 574 C CA . THR A 1 71 ? -6.098 4.577 19.731 1.00 92.00 71 THR A CA 1
ATOM 575 C C . THR A 1 71 ? -4.642 4.325 19.336 1.00 92.00 71 THR A C 1
ATOM 577 O O . THR A 1 71 ? -3.889 5.272 19.098 1.00 92.00 71 THR A O 1
ATOM 580 N N . ALA A 1 72 ? -4.243 3.055 19.232 1.00 90.50 72 ALA A N 1
ATOM 581 C CA . ALA A 1 72 ? -2.899 2.659 18.821 1.00 90.50 72 ALA A CA 1
ATOM 582 C C . ALA A 1 72 ? -2.571 3.134 17.394 1.00 90.50 72 ALA A C 1
ATOM 584 O O . ALA A 1 72 ? -1.539 3.771 17.168 1.00 90.50 72 ALA A O 1
ATOM 585 N N . CYS A 1 73 ? -3.478 2.890 16.444 1.00 90.81 73 CYS A N 1
ATOM 586 C CA . CYS A 1 73 ? -3.339 3.320 15.056 1.00 90.81 73 CYS A CA 1
ATOM 587 C C . CYS A 1 73 ? -3.288 4.846 14.919 1.00 90.81 73 CYS A C 1
ATOM 589 O O . CYS A 1 73 ? -2.479 5.350 14.137 1.00 90.81 73 CYS A O 1
ATOM 591 N N . THR A 1 74 ? -4.109 5.572 15.686 1.00 92.38 74 THR A N 1
ATOM 592 C CA . THR A 1 74 ? -4.104 7.042 15.716 1.00 92.38 74 THR A CA 1
ATOM 593 C C . THR A 1 74 ? -2.761 7.571 16.198 1.00 92.38 74 THR A C 1
ATOM 595 O O . THR A 1 74 ? -2.133 8.368 15.505 1.00 92.38 74 THR A O 1
ATOM 598 N N . ARG A 1 75 ? -2.269 7.073 17.339 1.00 89.75 75 ARG A N 1
ATOM 599 C CA . ARG A 1 75 ? -0.990 7.508 17.913 1.00 89.75 75 ARG A CA 1
ATOM 600 C C . ARG A 1 75 ? 0.173 7.314 16.939 1.00 89.75 75 ARG A C 1
ATOM 602 O O . ARG A 1 75 ? 1.012 8.201 16.818 1.00 89.75 75 ARG A O 1
ATOM 609 N N . GLN A 1 76 ? 0.226 6.174 16.250 1.00 88.44 76 GLN A N 1
ATOM 610 C CA . GLN A 1 76 ? 1.282 5.907 15.269 1.00 88.44 76 GLN A CA 1
ATOM 611 C C . GLN A 1 76 ? 1.190 6.812 14.040 1.00 88.44 76 GLN A C 1
ATOM 613 O O . GLN A 1 76 ? 2.213 7.321 13.586 1.00 88.44 76 GLN A O 1
ATOM 618 N N . ALA A 1 77 ? -0.016 7.042 13.513 1.00 91.00 77 ALA A N 1
ATOM 619 C CA . ALA A 1 77 ? -0.204 7.946 12.382 1.00 91.00 77 ALA A CA 1
ATOM 620 C C . ALA A 1 77 ? 0.199 9.386 12.746 1.00 91.00 77 ALA A C 1
ATOM 622 O O . ALA A 1 77 ? 0.936 10.026 11.997 1.00 91.00 77 ALA A O 1
ATOM 623 N N . ASP A 1 78 ? -0.198 9.862 13.929 1.00 92.38 78 ASP A N 1
ATOM 624 C CA . ASP A 1 78 ? 0.164 11.193 14.423 1.00 92.38 78 ASP A CA 1
ATOM 625 C C . ASP A 1 78 ? 1.681 11.332 14.658 1.00 92.38 78 ASP A C 1
ATOM 627 O O . ASP A 1 78 ? 2.278 12.340 14.271 1.00 92.38 78 ASP A O 1
ATOM 631 N N . ASP A 1 79 ? 2.340 10.317 15.233 1.00 89.75 79 ASP A N 1
ATOM 632 C CA . ASP A 1 79 ? 3.803 10.299 15.402 1.00 89.75 79 ASP A CA 1
ATOM 633 C C . ASP A 1 79 ? 4.538 10.318 14.052 1.00 89.75 79 ASP A C 1
ATOM 635 O O . ASP A 1 79 ? 5.531 11.033 13.891 1.00 89.75 79 ASP A O 1
ATOM 639 N N . LEU A 1 80 ? 4.037 9.579 13.060 1.00 89.75 80 LEU A N 1
ATOM 640 C CA . LEU A 1 80 ? 4.581 9.567 11.703 1.00 89.75 80 LEU A CA 1
ATOM 641 C C . LEU A 1 80 ? 4.453 10.948 11.050 1.00 89.75 80 LEU A C 1
ATOM 643 O O . LEU A 1 80 ? 5.452 11.476 10.556 1.00 89.75 80 LEU A O 1
ATOM 647 N N . VAL A 1 81 ? 3.270 11.572 11.104 1.00 93.12 81 VAL A N 1
ATOM 648 C CA . VAL A 1 81 ? 3.061 12.939 10.594 1.00 93.12 81 VAL A CA 1
ATOM 649 C C . VAL A 1 81 ? 4.001 13.920 11.289 1.00 93.12 81 VAL A C 1
ATOM 651 O O . VAL A 1 81 ? 4.657 14.716 10.619 1.00 93.12 81 VAL A O 1
ATOM 654 N N . LYS A 1 82 ? 4.142 13.833 12.614 1.00 92.88 82 LYS A N 1
ATOM 655 C CA . LYS A 1 82 ? 5.049 14.698 13.377 1.00 92.88 82 LYS A CA 1
ATOM 656 C C . LYS A 1 82 ? 6.509 14.552 12.935 1.00 92.88 82 LYS A C 1
ATOM 658 O O . LYS A 1 82 ? 7.219 15.551 12.861 1.00 92.88 82 LYS A O 1
ATOM 663 N N . ARG A 1 83 ? 6.972 13.330 12.653 1.00 89.56 83 ARG A N 1
ATOM 664 C CA . ARG A 1 83 ? 8.374 13.054 12.287 1.00 89.56 83 ARG A CA 1
ATOM 665 C C . ARG A 1 83 ? 8.694 13.315 10.818 1.00 89.56 83 ARG A C 1
ATOM 667 O O . ARG A 1 83 ? 9.773 13.816 10.517 1.00 89.56 83 ARG A O 1
ATOM 674 N N . ARG A 1 84 ? 7.807 12.915 9.905 1.00 91.25 84 ARG A N 1
ATOM 675 C CA . ARG A 1 84 ? 8.068 12.906 8.452 1.00 91.25 84 ARG A CA 1
ATOM 676 C C . ARG A 1 84 ? 7.205 13.882 7.665 1.00 91.25 84 ARG A C 1
ATOM 678 O O . ARG A 1 84 ? 7.593 14.251 6.562 1.00 91.25 84 ARG A O 1
ATOM 685 N N . GLY A 1 85 ? 6.094 14.363 8.222 1.00 91.88 85 GLY A N 1
ATOM 686 C CA . GLY A 1 85 ? 5.145 15.221 7.508 1.00 91.88 85 GLY A CA 1
ATOM 687 C C . GLY A 1 85 ? 5.778 16.493 6.941 1.00 91.88 85 GLY A C 1
ATOM 688 O O . GLY A 1 85 ? 5.482 16.864 5.810 1.00 91.88 85 GLY A O 1
ATOM 689 N N . GLY A 1 86 ? 6.711 17.117 7.669 1.00 94.62 86 GLY A N 1
ATOM 690 C CA . GLY A 1 86 ? 7.463 18.273 7.165 1.00 94.62 86 GLY A CA 1
ATOM 691 C C . GLY A 1 86 ? 8.334 17.947 5.945 1.00 94.62 86 GLY A C 1
ATOM 692 O O . GLY A 1 86 ? 8.336 18.705 4.979 1.00 94.62 86 GLY A O 1
ATOM 693 N N . ALA A 1 87 ? 9.019 16.798 5.950 1.00 93.00 87 ALA A N 1
ATOM 694 C CA . ALA A 1 87 ? 9.825 16.347 4.815 1.00 93.00 87 ALA A CA 1
ATOM 695 C C . ALA A 1 87 ? 8.945 16.017 3.600 1.00 93.00 87 ALA A C 1
ATOM 697 O O . ALA A 1 87 ? 9.231 16.478 2.500 1.00 93.00 87 ALA A O 1
ATOM 698 N N . PHE A 1 88 ? 7.830 15.313 3.813 1.00 95.12 88 PHE A N 1
ATOM 699 C CA . PHE A 1 88 ? 6.878 14.944 2.757 1.00 95.12 88 PHE A CA 1
ATOM 700 C C . PHE A 1 88 ? 6.246 16.149 2.057 1.00 95.12 88 PHE A C 1
ATOM 702 O O . PHE A 1 88 ? 5.888 16.064 0.887 1.00 95.12 88 PHE A O 1
ATOM 709 N N . LEU A 1 89 ? 6.111 17.278 2.752 1.00 96.06 89 LEU A N 1
ATOM 710 C CA . LEU A 1 89 ? 5.577 18.510 2.171 1.00 96.06 89 LEU A CA 1
ATOM 711 C C . LEU A 1 89 ? 6.663 19.451 1.627 1.00 96.06 89 LEU A C 1
ATOM 713 O O . LEU A 1 89 ? 6.326 20.474 1.032 1.00 96.06 89 LEU A O 1
ATOM 717 N N . SER A 1 90 ? 7.945 19.127 1.809 1.00 93.44 90 SER A N 1
ATOM 718 C CA . SER A 1 90 ? 9.054 19.968 1.362 1.00 93.44 90 SER A CA 1
ATOM 719 C C . SER A 1 90 ? 9.496 19.630 -0.073 1.00 93.44 90 SER A C 1
ATOM 721 O O . SER A 1 90 ? 9.751 18.463 -0.397 1.00 93.44 90 SER A O 1
ATOM 723 N N . PRO A 1 91 ? 9.695 20.637 -0.946 1.00 85.62 91 PRO A N 1
ATOM 724 C CA . PRO A 1 91 ? 10.354 20.449 -2.239 1.00 85.62 91 PRO A CA 1
ATOM 725 C C . PRO A 1 91 ? 11.804 19.953 -2.132 1.00 85.62 91 PRO A C 1
ATOM 727 O O . PRO A 1 91 ? 12.309 19.380 -3.086 1.00 85.62 91 PRO A O 1
ATOM 730 N N . SER A 1 92 ? 12.465 20.114 -0.988 1.00 84.62 92 SER A N 1
ATOM 731 C CA . SER A 1 92 ? 13.829 19.625 -0.733 1.00 84.62 92 SER A CA 1
ATOM 732 C C . SER A 1 92 ? 13.878 18.568 0.376 1.00 84.62 92 SER A C 1
ATOM 734 O O . SER A 1 92 ? 14.910 18.377 1.015 1.00 84.62 92 SER A O 1
ATOM 736 N N . GLY A 1 93 ? 12.749 17.907 0.657 1.00 83.12 93 GLY A N 1
ATOM 737 C CA . GLY A 1 93 ? 12.685 16.847 1.657 1.00 83.12 93 GLY A CA 1
ATOM 738 C C . GLY A 1 93 ? 13.647 15.704 1.332 1.00 83.12 93 GLY A C 1
ATOM 739 O O . GLY A 1 93 ? 13.627 15.177 0.223 1.00 83.12 93 GLY A O 1
ATOM 740 N N . HIS A 1 94 ? 14.473 15.315 2.306 1.00 85.88 94 HIS A N 1
ATOM 741 C CA . HIS A 1 94 ? 15.332 14.138 2.183 1.00 85.88 94 HIS A CA 1
ATOM 742 C C . HIS A 1 94 ? 14.470 12.868 2.151 1.00 85.88 94 HIS A C 1
ATOM 744 O O . HIS A 1 94 ? 13.669 12.632 3.071 1.00 85.88 94 HIS A O 1
ATOM 750 N N . CYS A 1 95 ? 14.657 12.066 1.103 1.00 87.19 95 CYS A N 1
ATOM 751 C CA . CYS A 1 95 ? 13.922 10.834 0.859 1.00 87.19 95 CYS A CA 1
ATOM 752 C C . CYS A 1 95 ? 14.793 9.620 1.167 1.00 87.19 95 CYS A C 1
ATOM 754 O O . CYS A 1 95 ? 15.891 9.487 0.638 1.00 87.19 95 CYS A O 1
ATOM 756 N N . ASN A 1 96 ? 14.259 8.724 1.990 1.00 86.75 96 ASN A N 1
ATOM 757 C CA . ASN A 1 96 ? 14.757 7.370 2.134 1.00 86.75 96 ASN A CA 1
ATOM 758 C C . ASN A 1 96 ? 13.700 6.437 1.535 1.00 86.75 96 ASN A C 1
ATOM 760 O O . ASN A 1 96 ? 12.704 6.141 2.196 1.00 86.75 96 ASN A O 1
ATOM 764 N N . THR A 1 97 ? 13.859 6.051 0.267 1.00 86.69 97 THR A N 1
ATOM 765 C CA . THR A 1 97 ? 12.755 5.498 -0.538 1.00 86.69 97 THR A CA 1
ATOM 766 C C . THR A 1 97 ? 12.132 4.246 0.070 1.00 86.69 97 THR A C 1
ATOM 768 O O . THR A 1 97 ? 10.906 4.182 0.183 1.00 86.69 97 THR A O 1
ATOM 771 N N . ASN A 1 98 ? 12.943 3.279 0.523 1.00 81.06 98 ASN A N 1
ATOM 772 C CA . ASN A 1 98 ? 12.417 2.059 1.139 1.00 81.06 98 ASN A CA 1
ATOM 773 C C . ASN A 1 98 ? 11.680 2.368 2.442 1.00 81.06 98 ASN A C 1
ATOM 775 O O . ASN A 1 98 ? 10.621 1.802 2.665 1.00 81.06 98 ASN A O 1
ATOM 779 N N . HIS A 1 99 ? 12.164 3.282 3.286 1.00 84.25 99 HIS A N 1
ATOM 780 C CA . HIS A 1 99 ? 11.458 3.619 4.528 1.00 84.25 99 HIS A CA 1
ATOM 781 C C . HIS A 1 99 ? 10.197 4.451 4.277 1.00 84.25 99 HIS A C 1
ATOM 783 O O . HIS A 1 99 ? 9.131 4.183 4.834 1.00 84.25 99 HIS A O 1
ATOM 789 N N . ASP A 1 100 ? 10.313 5.481 3.446 1.00 90.06 100 ASP A N 1
ATOM 790 C CA . ASP A 1 100 ? 9.266 6.474 3.259 1.00 90.06 100 ASP A CA 1
ATOM 791 C C . ASP A 1 100 ? 8.051 5.900 2.533 1.00 90.06 100 ASP A C 1
ATOM 793 O O . ASP A 1 100 ? 6.928 6.282 2.864 1.00 90.06 100 ASP A O 1
ATOM 797 N N . ILE A 1 101 ? 8.223 4.935 1.623 1.00 90.56 101 ILE A N 1
ATOM 798 C CA . ILE A 1 101 ? 7.079 4.292 0.964 1.00 90.56 101 ILE A CA 1
ATOM 799 C C . ILE A 1 101 ? 6.215 3.492 1.954 1.00 90.56 101 ILE A C 1
ATOM 801 O O . ILE A 1 101 ? 4.984 3.534 1.863 1.00 90.56 101 ILE A O 1
ATOM 805 N N . HIS A 1 102 ? 6.822 2.843 2.957 1.00 88.69 102 HIS A N 1
ATOM 806 C CA . HIS A 1 102 ? 6.077 2.183 4.036 1.00 88.69 102 HIS A CA 1
ATOM 807 C C . HIS A 1 102 ? 5.272 3.199 4.856 1.00 88.69 102 HIS A C 1
ATOM 809 O O . HIS A 1 102 ? 4.115 2.946 5.196 1.00 88.69 102 HIS A O 1
ATOM 815 N N . TYR A 1 103 ? 5.848 4.372 5.135 1.00 90.88 103 TYR A N 1
ATOM 816 C CA . TYR A 1 103 ? 5.153 5.446 5.844 1.00 90.88 103 TYR A CA 1
ATOM 817 C C . TYR A 1 103 ? 4.003 6.045 5.030 1.00 90.88 103 TYR A C 1
ATOM 819 O O . TYR A 1 103 ? 2.921 6.276 5.571 1.00 90.88 103 TYR A O 1
ATOM 827 N N . VAL A 1 104 ? 4.200 6.249 3.727 1.00 93.50 104 VAL A N 1
ATOM 828 C CA . VAL A 1 104 ? 3.145 6.698 2.809 1.00 93.50 104 VAL A CA 1
ATOM 829 C C . VAL A 1 104 ? 1.987 5.700 2.797 1.00 93.50 104 VAL A C 1
ATOM 831 O O . VAL A 1 104 ? 0.833 6.099 2.965 1.00 93.50 104 VAL A O 1
ATOM 834 N N . HIS A 1 105 ? 2.268 4.399 2.669 1.00 91.69 105 HIS A N 1
ATOM 835 C CA . HIS A 1 105 ? 1.226 3.371 2.716 1.00 91.69 105 HIS A CA 1
ATOM 836 C C . HIS A 1 105 ? 0.500 3.342 4.072 1.00 91.69 105 HIS A C 1
ATOM 838 O O . HIS A 1 105 ? -0.733 3.270 4.102 1.00 91.69 105 HIS A O 1
ATOM 844 N N . ALA A 1 106 ? 1.229 3.460 5.187 1.00 89.81 106 ALA A N 1
ATOM 845 C CA . ALA A 1 106 ? 0.636 3.519 6.522 1.00 89.81 106 ALA A CA 1
ATOM 846 C C . ALA A 1 106 ? -0.325 4.711 6.672 1.00 89.81 106 ALA A C 1
ATOM 848 O O . ALA A 1 106 ? -1.417 4.548 7.217 1.00 89.81 106 ALA A O 1
ATOM 849 N N . LEU A 1 107 ? 0.023 5.884 6.129 1.00 93.00 107 LEU A N 1
ATOM 850 C CA . LEU A 1 107 ? -0.846 7.064 6.140 1.00 93.00 107 LEU A CA 1
ATOM 851 C C . LEU A 1 107 ? -2.112 6.882 5.295 1.00 93.00 107 LEU A C 1
ATOM 853 O O . LEU A 1 107 ? -3.188 7.262 5.751 1.00 93.00 107 LEU A O 1
ATOM 857 N N . TYR A 1 108 ? -2.025 6.255 4.115 1.00 93.25 108 TYR A N 1
ATOM 858 C CA . TYR A 1 108 ? -3.219 5.901 3.333 1.00 93.25 108 TYR A CA 1
ATOM 859 C C . TYR A 1 108 ? -4.141 4.942 4.097 1.00 93.25 108 TYR A C 1
ATOM 861 O O . TYR A 1 108 ? -5.360 5.130 4.109 1.00 93.25 108 TYR A O 1
ATOM 869 N N . CYS A 1 109 ? -3.571 3.935 4.767 1.00 91.12 109 CYS A N 1
ATOM 870 C CA . CYS A 1 109 ? -4.345 3.014 5.598 1.00 91.12 109 CYS A CA 1
ATOM 871 C C . CYS A 1 109 ? -4.999 3.740 6.774 1.00 91.12 109 CYS A C 1
ATOM 873 O O . CYS A 1 109 ? -6.194 3.575 7.000 1.00 91.12 109 CYS A O 1
ATOM 875 N N . ALA A 1 110 ? -4.237 4.558 7.503 1.00 91.19 110 ALA A N 1
ATOM 876 C CA . ALA A 1 110 ? -4.725 5.310 8.652 1.00 91.19 110 ALA A CA 1
ATOM 877 C C . ALA A 1 110 ? -5.834 6.293 8.263 1.00 91.19 110 ALA A C 1
ATOM 879 O O . ALA A 1 110 ? -6.850 6.352 8.950 1.00 91.19 110 ALA A O 1
ATOM 880 N N . ALA A 1 111 ? -5.681 7.010 7.144 1.00 92.88 111 ALA A N 1
ATOM 881 C CA . ALA A 1 111 ? -6.688 7.942 6.645 1.00 92.88 111 ALA A CA 1
ATOM 882 C C . ALA A 1 111 ? -8.043 7.256 6.449 1.00 92.88 111 ALA A C 1
ATOM 884 O O . ALA A 1 111 ? -9.077 7.770 6.873 1.00 92.88 111 ALA A O 1
ATOM 885 N N . ARG A 1 112 ? -8.023 6.067 5.837 1.00 91.12 112 ARG A N 1
ATOM 886 C CA . ARG A 1 112 ? -9.225 5.288 5.540 1.00 91.12 112 ARG A CA 1
ATOM 887 C C . ARG A 1 112 ? -9.797 4.594 6.774 1.00 91.12 112 ARG A C 1
ATOM 889 O O . ARG A 1 112 ? -11.000 4.657 6.992 1.00 91.12 112 ARG A O 1
ATOM 896 N N . LEU A 1 113 ? -8.948 3.949 7.574 1.00 91.69 113 LEU A N 1
ATOM 897 C CA . LEU A 1 113 ? -9.339 3.224 8.786 1.00 91.69 113 LEU A CA 1
ATOM 898 C C . LEU A 1 113 ? -9.950 4.153 9.843 1.00 91.69 113 LEU A C 1
ATOM 900 O O . LEU A 1 113 ? -10.954 3.809 10.456 1.00 91.69 113 LEU A O 1
ATOM 904 N N . LEU A 1 114 ? -9.331 5.315 10.063 1.00 92.44 114 LEU A N 1
ATOM 905 C CA . LEU A 1 114 ? -9.685 6.245 11.140 1.00 92.44 114 LEU A CA 1
ATOM 906 C C . LEU A 1 114 ? -10.601 7.382 10.668 1.00 92.44 114 LEU A C 1
ATOM 908 O O . LEU A 1 114 ? -10.932 8.256 11.464 1.00 92.44 114 LEU A O 1
ATOM 912 N N . ASN A 1 115 ? -10.989 7.386 9.387 1.00 93.19 115 ASN A N 1
ATOM 913 C CA . ASN A 1 115 ? -11.747 8.463 8.746 1.00 93.19 115 ASN A CA 1
ATOM 914 C C . ASN A 1 115 ? -11.100 9.853 8.943 1.00 93.19 115 ASN A C 1
ATOM 916 O O . ASN A 1 115 ? -11.762 10.823 9.309 1.00 93.19 115 ASN A O 1
ATOM 920 N N . LYS A 1 116 ? -9.783 9.921 8.717 1.00 94.31 116 LYS A N 1
ATOM 921 C CA . LYS A 1 116 ? -8.935 11.111 8.885 1.00 94.31 116 LYS A CA 1
ATOM 922 C C . LYS A 1 116 ? -8.325 11.540 7.544 1.00 94.31 116 LYS A C 1
ATOM 924 O O . LYS A 1 116 ? -7.174 11.191 7.249 1.00 94.31 116 LYS A O 1
ATOM 929 N N . PRO A 1 117 ? -9.088 12.236 6.677 1.00 95.12 117 PRO A N 1
ATOM 930 C CA . PRO A 1 117 ? -8.631 12.598 5.335 1.00 95.12 117 PRO A CA 1
ATOM 931 C C . PRO A 1 117 ? -7.391 13.506 5.338 1.00 95.12 117 PRO A C 1
ATOM 933 O O . PRO A 1 117 ? -6.654 13.538 4.356 1.00 95.12 117 PRO A O 1
ATOM 936 N N . GLU A 1 118 ? -7.100 14.202 6.437 1.00 95.50 118 GLU A N 1
ATOM 937 C CA . GLU A 1 118 ? -5.916 15.047 6.588 1.00 95.50 118 GLU A CA 1
ATOM 938 C C . GLU A 1 118 ? -4.589 14.289 6.408 1.00 95.50 118 GLU A C 1
ATOM 940 O O . GLU A 1 118 ? -3.604 14.878 5.955 1.00 95.50 118 GLU A O 1
ATOM 945 N N . TYR A 1 119 ? -4.551 12.981 6.690 1.00 95.38 119 TYR A N 1
ATOM 946 C CA . TYR A 1 119 ? -3.357 12.157 6.479 1.00 95.38 119 TYR A CA 1
ATOM 947 C C . TYR A 1 119 ? -3.028 11.955 4.992 1.00 95.38 119 TYR A C 1
ATOM 949 O O . TYR A 1 119 ? -1.856 11.783 4.650 1.00 95.38 119 TYR A O 1
ATOM 957 N N . ILE A 1 120 ? -4.024 12.048 4.099 1.00 96.62 120 ILE A N 1
ATOM 958 C CA . ILE A 1 120 ? -3.835 11.899 2.647 1.00 96.62 120 ILE A CA 1
ATOM 959 C C . ILE A 1 120 ? -2.889 12.968 2.106 1.00 96.62 120 ILE A C 1
ATOM 961 O O . ILE A 1 120 ? -2.007 12.648 1.316 1.00 96.62 120 ILE A O 1
ATOM 965 N N . LYS A 1 121 ? -2.987 14.212 2.593 1.00 97.25 121 LYS A N 1
ATOM 966 C CA . LYS A 1 121 ? -2.090 15.305 2.184 1.00 97.25 121 LYS A CA 1
ATOM 967 C C . LYS A 1 121 ? -0.614 14.930 2.370 1.00 97.25 121 LYS A C 1
ATOM 969 O O . LYS A 1 121 ? 0.212 15.196 1.500 1.00 97.25 121 LYS A O 1
ATOM 974 N N . TYR A 1 122 ? -0.278 14.325 3.509 1.00 96.25 122 TYR A N 1
ATOM 975 C CA . TYR A 1 122 ? 1.089 13.893 3.799 1.00 96.25 122 TYR A CA 1
ATOM 976 C C . TYR A 1 122 ? 1.477 12.665 2.975 1.00 96.25 122 TYR A C 1
ATOM 978 O O . TYR A 1 122 ? 2.599 12.607 2.478 1.00 96.25 122 TYR A O 1
ATOM 986 N N . ALA A 1 123 ? 0.556 11.717 2.789 1.00 95.38 123 ALA A N 1
ATOM 987 C CA . ALA A 1 123 ? 0.788 10.536 1.963 1.00 95.38 123 ALA A CA 1
ATOM 988 C C . ALA A 1 123 ? 1.079 10.912 0.497 1.00 95.38 123 ALA A C 1
ATOM 990 O O . ALA A 1 123 ? 2.044 10.429 -0.089 1.00 95.38 123 ALA A O 1
ATOM 991 N N . GLU A 1 124 ? 0.299 11.824 -0.086 1.00 96.88 124 GLU A N 1
ATOM 992 C CA . GLU A 1 124 ? 0.510 12.330 -1.446 1.00 96.88 124 GLU A CA 1
ATOM 993 C C . GLU A 1 124 ? 1.805 13.137 -1.577 1.00 96.88 124 GLU A C 1
ATOM 995 O O . GLU A 1 124 ? 2.519 12.991 -2.569 1.00 96.88 124 GLU A O 1
ATOM 1000 N N . GLY A 1 125 ? 2.138 13.959 -0.576 1.00 96.62 125 GLY A N 1
ATOM 1001 C CA . GLY A 1 125 ? 3.423 14.659 -0.524 1.00 96.62 125 GLY A CA 1
ATOM 1002 C C . GLY A 1 125 ? 4.609 13.690 -0.509 1.00 96.62 125 GLY A C 1
ATOM 1003 O O . GLY A 1 125 ? 5.536 13.826 -1.307 1.00 96.62 125 GLY A O 1
ATOM 1004 N N . GLY A 1 126 ? 4.539 12.654 0.332 1.00 95.06 126 GLY A N 1
ATOM 1005 C CA . GLY A 1 126 ? 5.554 11.605 0.400 1.00 95.06 126 GLY A CA 1
ATOM 1006 C C . GLY A 1 126 ? 5.667 10.814 -0.904 1.00 95.06 126 GLY A C 1
ATOM 1007 O O . GLY A 1 126 ? 6.775 10.560 -1.363 1.00 95.06 126 GLY A O 1
ATOM 1008 N N . LEU A 1 127 ? 4.549 10.505 -1.568 1.00 95.62 127 LEU A N 1
ATOM 1009 C CA . LEU A 1 127 ? 4.570 9.817 -2.863 1.00 95.62 127 LEU A CA 1
ATOM 1010 C C . LEU A 1 127 ? 5.247 10.659 -3.958 1.00 95.62 127 LEU A C 1
ATOM 1012 O O . LEU A 1 127 ? 6.064 10.137 -4.709 1.00 95.62 127 LEU A O 1
ATOM 1016 N N . LYS A 1 128 ? 4.985 11.973 -4.003 1.00 95.75 128 LYS A N 1
ATOM 1017 C CA . LYS A 1 128 ? 5.697 12.913 -4.893 1.00 95.75 128 LYS A CA 1
ATOM 1018 C C . LYS A 1 128 ? 7.175 13.066 -4.534 1.00 95.75 128 LYS A C 1
ATOM 1020 O O . LYS A 1 128 ? 7.996 13.425 -5.372 1.00 95.75 128 LYS A O 1
ATOM 1025 N N . MET A 1 129 ? 7.539 12.883 -3.268 1.00 93.75 129 MET A N 1
ATOM 1026 C CA . MET A 1 129 ? 8.939 12.854 -2.845 1.00 93.75 129 MET A CA 1
ATOM 1027 C C . MET A 1 129 ? 9.647 11.597 -3.364 1.00 93.75 129 MET A C 1
ATOM 1029 O O . MET A 1 129 ? 10.738 11.715 -3.911 1.00 93.75 129 MET A O 1
ATOM 1033 N N . ILE A 1 130 ? 8.989 10.439 -3.283 1.00 92.38 130 ILE A N 1
ATOM 1034 C CA . ILE A 1 130 ? 9.488 9.155 -3.801 1.00 92.38 130 ILE A CA 1
ATOM 1035 C C . ILE A 1 130 ? 9.612 9.170 -5.327 1.00 92.38 130 ILE A C 1
ATOM 1037 O O . ILE A 1 130 ? 10.611 8.702 -5.858 1.00 92.38 130 ILE A O 1
ATOM 1041 N N . GLU A 1 131 ? 8.647 9.759 -6.040 1.00 93.12 131 GLU A N 1
ATOM 1042 C CA . GLU A 1 131 ? 8.710 9.922 -7.502 1.00 93.12 131 GLU A CA 1
ATOM 1043 C C . GLU A 1 131 ? 10.010 10.601 -7.959 1.00 93.12 131 GLU A C 1
ATOM 1045 O O . GLU A 1 131 ? 10.558 10.260 -9.001 1.00 93.12 131 GLU A O 1
ATOM 1050 N N . ARG A 1 132 ? 10.546 11.536 -7.169 1.00 90.25 132 ARG A N 1
ATOM 1051 C CA . ARG A 1 132 ? 11.779 12.261 -7.509 1.00 90.25 132 ARG A CA 1
ATOM 1052 C C . ARG A 1 132 ? 13.047 11.418 -7.389 1.00 90.25 132 ARG A C 1
ATOM 1054 O O . ARG A 1 132 ? 14.082 11.856 -7.867 1.00 90.25 132 ARG A O 1
ATOM 1061 N N . GLN A 1 133 ? 12.966 10.248 -6.758 1.00 87.19 133 GLN A N 1
ATOM 1062 C CA . GLN A 1 133 ? 14.072 9.290 -6.650 1.00 87.19 133 GLN A CA 1
ATOM 1063 C C . GLN A 1 133 ? 14.099 8.302 -7.824 1.00 87.19 133 GLN A C 1
ATOM 1065 O O . GLN A 1 133 ? 14.860 7.340 -7.818 1.00 87.19 133 GLN A O 1
ATOM 1070 N N . TRP A 1 134 ? 13.211 8.485 -8.797 1.00 85.50 134 TRP A N 1
ATOM 1071 C CA . TRP A 1 134 ? 13.043 7.586 -9.923 1.00 85.50 134 TRP A CA 1
ATOM 1072 C C . TRP A 1 134 ? 14.138 7.759 -10.980 1.00 85.50 134 TRP A C 1
ATOM 1074 O O . TRP A 1 134 ? 14.438 8.880 -11.397 1.00 85.50 134 TRP A O 1
ATOM 1084 N N . LEU A 1 135 ? 14.656 6.638 -11.483 1.00 82.88 135 LEU A N 1
ATOM 1085 C CA . LEU A 1 135 ? 15.634 6.579 -12.566 1.00 82.88 135 LEU A CA 1
ATOM 1086 C C . LEU A 1 135 ? 14.989 6.146 -13.889 1.00 82.88 135 LEU A C 1
ATOM 1088 O O . LEU A 1 135 ? 13.975 5.452 -13.928 1.00 82.88 135 LEU A O 1
ATOM 1092 N N . ALA A 1 136 ? 15.581 6.559 -15.010 1.00 79.81 136 ALA A N 1
ATOM 1093 C CA . ALA A 1 136 ? 15.032 6.301 -16.346 1.00 79.81 136 ALA A CA 1
ATOM 1094 C C . ALA A 1 136 ? 14.917 4.804 -16.702 1.00 79.81 136 ALA A C 1
ATOM 1096 O O . ALA A 1 136 ? 14.152 4.448 -17.596 1.00 79.81 136 ALA A O 1
ATOM 1097 N N . ASP A 1 137 ? 15.668 3.947 -16.014 1.00 74.38 137 ASP A N 1
ATOM 1098 C CA . ASP A 1 137 ? 15.774 2.503 -16.233 1.00 74.38 137 ASP A CA 1
ATOM 1099 C C . ASP A 1 137 ? 14.715 1.669 -15.490 1.00 74.38 137 ASP A C 1
ATOM 1101 O O . ASP A 1 137 ? 14.639 0.462 -15.712 1.00 74.38 137 ASP A O 1
ATOM 1105 N N . GLY A 1 138 ? 13.886 2.271 -14.632 1.00 78.62 138 GLY A N 1
ATOM 1106 C CA . GLY A 1 138 ? 12.976 1.496 -13.783 1.00 78.62 138 GLY A CA 1
ATOM 1107 C C . GLY A 1 138 ? 13.332 1.489 -12.300 1.00 78.62 138 GLY A C 1
ATOM 1108 O O . GLY A 1 138 ? 12.540 0.998 -11.500 1.00 78.62 138 GLY A O 1
ATOM 1109 N N . ALA A 1 139 ? 14.513 1.977 -11.920 1.00 80.06 139 ALA A N 1
ATOM 1110 C CA . ALA A 1 139 ? 15.006 1.879 -10.555 1.00 80.06 139 ALA A CA 1
ATOM 1111 C C . ALA A 1 139 ? 14.588 3.061 -9.658 1.00 80.06 139 ALA A C 1
ATOM 1113 O O . ALA A 1 139 ? 14.175 4.128 -10.118 1.00 80.06 139 ALA A O 1
ATOM 1114 N N . PHE A 1 140 ? 14.752 2.866 -8.346 1.00 81.44 140 PHE A N 1
ATOM 1115 C CA . PHE A 1 140 ? 14.727 3.936 -7.347 1.00 81.44 140 PHE A CA 1
ATOM 1116 C C . PHE A 1 140 ? 16.130 4.158 -6.783 1.00 81.44 140 PHE A C 1
ATOM 1118 O O . PHE A 1 140 ? 16.851 3.196 -6.514 1.00 81.44 140 PHE A O 1
ATOM 1125 N N . GLU A 1 141 ? 16.470 5.409 -6.498 1.00 79.00 141 GLU A N 1
ATOM 1126 C CA . GLU A 1 141 ? 17.527 5.748 -5.548 1.00 79.00 141 GLU A CA 1
ATOM 1127 C C . GLU A 1 141 ? 16.992 5.628 -4.110 1.00 79.00 141 GLU A C 1
ATOM 1129 O O . GLU A 1 141 ? 15.861 6.025 -3.821 1.00 79.00 141 GLU A O 1
ATOM 1134 N N . TYR A 1 142 ? 17.772 5.048 -3.189 1.00 73.56 142 TYR A N 1
ATOM 1135 C CA . TYR A 1 142 ? 17.298 4.752 -1.825 1.00 73.56 142 TYR A CA 1
ATOM 1136 C C . TYR A 1 142 ? 17.811 5.717 -0.765 1.00 73.56 142 TYR A C 1
ATOM 1138 O O . TYR A 1 142 ? 17.041 6.106 0.109 1.00 73.56 142 TYR A O 1
ATOM 1146 N N . ASN A 1 143 ? 19.094 6.079 -0.814 1.00 66.25 143 ASN A N 1
ATOM 1147 C CA . ASN A 1 143 ? 19.705 7.055 0.089 1.00 66.25 143 ASN A CA 1
ATOM 1148 C C . ASN A 1 143 ? 21.055 7.517 -0.466 1.00 66.25 143 ASN A C 1
ATOM 1150 O O . ASN A 1 143 ? 21.952 6.685 -0.539 1.00 66.25 143 ASN A O 1
ATOM 1154 N N . GLU A 1 144 ? 21.207 8.801 -0.808 1.00 55.22 144 GLU A N 1
ATOM 1155 C CA . GLU A 1 144 ? 22.500 9.484 -1.032 1.00 55.22 144 GLU A CA 1
ATOM 1156 C C . GLU A 1 144 ? 23.595 8.588 -1.661 1.00 55.22 144 GLU A C 1
ATOM 1158 O O . GLU A 1 144 ? 24.698 8.474 -1.125 1.00 55.22 144 GLU A O 1
ATOM 1163 N N . ASN A 1 145 ? 23.283 7.960 -2.807 1.00 51.09 145 ASN A N 1
ATOM 1164 C CA . ASN A 1 145 ? 24.128 7.044 -3.603 1.00 51.09 145 ASN A CA 1
ATOM 1165 C C . ASN A 1 145 ? 24.063 5.530 -3.290 1.00 51.09 145 ASN A C 1
ATOM 1167 O O . ASN A 1 145 ? 24.834 4.767 -3.870 1.00 51.09 145 ASN A O 1
ATOM 1171 N N . ALA A 1 146 ? 23.160 5.052 -2.431 1.00 56.03 146 ALA A N 1
ATOM 1172 C CA . ALA A 1 146 ? 22.938 3.618 -2.221 1.00 56.03 146 ALA A CA 1
ATOM 1173 C C . ALA A 1 146 ? 22.038 3.004 -3.314 1.00 56.03 146 ALA A C 1
ATOM 1175 O O . ALA A 1 146 ? 20.921 3.476 -3.548 1.00 56.03 146 ALA A O 1
ATOM 1176 N N . MET A 1 147 ? 22.541 1.936 -3.946 1.00 61.28 147 MET A N 1
ATOM 1177 C CA . MET A 1 147 ? 21.887 1.142 -4.996 1.00 61.28 147 MET A CA 1
ATOM 1178 C C . MET A 1 147 ? 20.475 0.637 -4.646 1.00 61.28 147 MET A C 1
ATOM 1180 O O . MET A 1 147 ? 20.227 0.283 -3.486 1.00 61.28 147 MET A O 1
ATOM 1184 N N . PRO A 1 148 ? 19.599 0.425 -5.650 1.00 58.88 148 PRO A N 1
ATOM 1185 C CA . PRO A 1 148 ? 18.535 -0.541 -5.557 1.00 58.88 148 PRO A CA 1
ATOM 1186 C C . PRO A 1 148 ? 19.135 -1.932 -5.348 1.00 58.88 148 PRO A C 1
ATOM 1188 O O . PRO A 1 148 ? 20.054 -2.385 -6.025 1.00 58.88 148 PRO A O 1
ATOM 1191 N N . VAL A 1 149 ? 18.582 -2.631 -4.372 1.00 67.69 149 VAL A N 1
ATOM 1192 C CA . VAL A 1 149 ? 18.717 -4.078 -4.251 1.00 67.69 149 VAL A CA 1
ATOM 1193 C C . VAL A 1 149 ? 17.355 -4.643 -4.611 1.00 67.69 149 VAL A C 1
ATOM 1195 O O . VAL A 1 149 ? 16.349 -4.091 -4.162 1.00 67.69 149 VAL A O 1
ATOM 1198 N N . LEU A 1 150 ? 17.310 -5.749 -5.364 1.00 72.50 150 LEU A N 1
ATOM 1199 C CA . LEU A 1 150 ? 16.062 -6.435 -5.726 1.00 72.50 150 LEU A CA 1
ATOM 1200 C C . LEU A 1 150 ? 15.072 -6.542 -4.560 1.00 72.50 150 LEU A C 1
ATOM 1202 O O . LEU A 1 150 ? 13.891 -6.266 -4.742 1.00 72.50 150 LEU A O 1
ATOM 1206 N N . PHE A 1 151 ? 15.559 -6.867 -3.360 1.00 74.12 151 PHE A N 1
ATOM 1207 C CA . PHE A 1 151 ? 14.733 -6.954 -2.160 1.00 74.12 151 PHE A CA 1
ATOM 1208 C C . PHE A 1 151 ? 14.023 -5.633 -1.821 1.00 74.12 151 PHE A C 1
ATOM 1210 O O . PHE A 1 151 ? 12.800 -5.593 -1.709 1.00 74.12 151 PHE A O 1
ATOM 1217 N N . TYR A 1 152 ? 14.767 -4.530 -1.682 1.00 77.00 152 TYR A N 1
ATOM 1218 C CA . TYR A 1 152 ? 14.176 -3.228 -1.355 1.00 77.00 152 TYR A CA 1
ATOM 1219 C C . TYR A 1 152 ? 13.345 -2.662 -2.504 1.00 77.00 152 TYR A C 1
ATOM 1221 O O . TYR A 1 152 ? 12.357 -1.973 -2.257 1.00 77.00 152 TYR A O 1
ATOM 1229 N N . HIS A 1 153 ? 13.706 -2.977 -3.746 1.00 82.00 153 HIS A N 1
ATOM 1230 C CA . HIS A 1 153 ? 12.891 -2.640 -4.906 1.00 82.00 153 HIS A CA 1
ATOM 1231 C C . HIS A 1 153 ? 11.552 -3.348 -4.861 1.00 82.00 153 HIS A C 1
ATOM 1233 O O . HIS A 1 153 ? 10.518 -2.688 -4.866 1.00 82.00 153 HIS A O 1
ATOM 1239 N N . GLY A 1 154 ? 11.571 -4.656 -4.639 1.00 81.38 154 GLY A N 1
ATOM 1240 C CA . GLY A 1 154 ? 10.374 -5.452 -4.450 1.00 81.38 154 GLY A CA 1
ATOM 1241 C C . GLY A 1 154 ? 9.473 -4.961 -3.322 1.00 81.38 154 GLY A C 1
ATOM 1242 O O . GLY A 1 154 ? 8.257 -4.858 -3.495 1.00 81.38 154 GLY A O 1
ATOM 1243 N N . LEU A 1 155 ? 10.053 -4.561 -2.189 1.00 81.19 155 LEU A N 1
ATOM 1244 C CA . LEU A 1 155 ? 9.288 -3.952 -1.104 1.00 81.19 155 LEU A CA 1
ATOM 1245 C C . LEU A 1 155 ? 8.636 -2.636 -1.529 1.00 81.19 155 LEU A C 1
ATOM 1247 O O . LEU A 1 155 ? 7.442 -2.463 -1.290 1.00 81.19 155 LEU A O 1
ATOM 1251 N N . CYS A 1 156 ? 9.357 -1.745 -2.212 1.00 87.19 156 CYS A N 1
ATOM 1252 C CA . CYS A 1 156 ? 8.766 -0.530 -2.775 1.00 87.19 156 CYS A CA 1
ATOM 1253 C C . CYS A 1 156 ? 7.624 -0.850 -3.747 1.00 87.19 156 CYS A C 1
ATOM 1255 O O . CYS A 1 156 ? 6.540 -0.275 -3.618 1.00 87.19 156 CYS A O 1
ATOM 1257 N N . THR A 1 157 ? 7.822 -1.800 -4.666 1.00 88.06 157 THR A N 1
ATOM 1258 C CA . THR A 1 157 ? 6.799 -2.276 -5.606 1.00 88.06 157 THR A CA 1
ATOM 1259 C C . THR A 1 157 ? 5.552 -2.759 -4.866 1.00 88.06 157 THR A C 1
ATOM 1261 O O . THR A 1 157 ? 4.432 -2.358 -5.185 1.00 88.06 157 THR A O 1
ATOM 1264 N N . TRP A 1 158 ? 5.736 -3.591 -3.840 1.00 85.56 158 TRP A N 1
ATOM 1265 C CA . TRP A 1 158 ? 4.653 -4.127 -3.023 1.00 85.56 158 TRP A CA 1
ATOM 1266 C C . TRP A 1 158 ? 3.871 -3.016 -2.316 1.00 85.56 158 TRP A C 1
ATOM 1268 O O . TRP A 1 158 ? 2.635 -3.017 -2.333 1.00 85.56 158 TRP A O 1
ATOM 1278 N N . GLN A 1 159 ? 4.560 -2.040 -1.723 1.00 88.25 159 GLN A N 1
ATOM 1279 C CA . GLN A 1 159 ? 3.906 -0.910 -1.065 1.00 88.25 159 GLN A CA 1
ATOM 1280 C C . GLN A 1 159 ? 3.140 -0.037 -2.071 1.00 88.25 159 GLN A C 1
ATOM 1282 O O . GLN A 1 159 ? 1.985 0.307 -1.817 1.00 88.25 159 GLN A O 1
ATOM 1287 N N . LEU A 1 160 ? 3.721 0.256 -3.240 1.00 92.00 160 LEU A N 1
ATOM 1288 C CA . LEU A 1 160 ? 3.054 1.000 -4.314 1.00 92.00 160 LEU A CA 1
ATOM 1289 C C . LEU A 1 160 ? 1.791 0.288 -4.803 1.00 92.00 160 LEU A C 1
ATOM 1291 O O . LEU A 1 160 ? 0.742 0.923 -4.932 1.00 92.00 160 LEU A O 1
ATOM 1295 N N . ALA A 1 161 ? 1.858 -1.029 -5.013 1.00 88.62 161 ALA A N 1
ATOM 1296 C CA . ALA A 1 161 ? 0.705 -1.827 -5.415 1.00 88.62 161 ALA A CA 1
ATOM 1297 C C . ALA A 1 161 ? -0.421 -1.728 -4.384 1.00 88.62 161 ALA A C 1
ATOM 1299 O O . ALA A 1 161 ? -1.578 -1.492 -4.739 1.00 88.62 161 ALA A O 1
ATOM 1300 N N . ASN A 1 162 ? -0.089 -1.815 -3.095 1.00 85.81 162 ASN A N 1
ATOM 1301 C CA . ASN A 1 162 ? -1.076 -1.655 -2.034 1.00 85.81 162 ASN A CA 1
ATOM 1302 C C . ASN A 1 162 ? -1.660 -0.244 -1.963 1.00 85.81 162 ASN A C 1
ATOM 1304 O O . ASN A 1 162 ? -2.867 -0.113 -1.753 1.00 85.81 162 ASN A O 1
ATOM 1308 N N . ILE A 1 163 ? -0.846 0.795 -2.159 1.00 91.12 163 ILE A N 1
ATOM 1309 C CA . ILE A 1 163 ? -1.318 2.182 -2.233 1.00 91.12 163 ILE A CA 1
ATOM 1310 C C . ILE A 1 163 ? -2.304 2.337 -3.390 1.00 91.12 163 ILE A C 1
ATOM 1312 O O . ILE A 1 163 ? -3.398 2.868 -3.183 1.00 91.12 163 ILE A O 1
ATOM 1316 N N . TRP A 1 164 ? -1.966 1.841 -4.583 1.00 92.00 164 TRP A N 1
ATOM 1317 C CA . TRP A 1 164 ? -2.857 1.878 -5.741 1.00 92.00 164 TRP A CA 1
ATOM 1318 C C . TRP A 1 164 ? -4.173 1.144 -5.462 1.00 92.00 164 TRP A C 1
ATOM 1320 O O . TRP A 1 164 ? -5.240 1.721 -5.659 1.00 92.00 164 TRP A O 1
ATOM 1330 N N . LEU A 1 165 ? -4.118 -0.07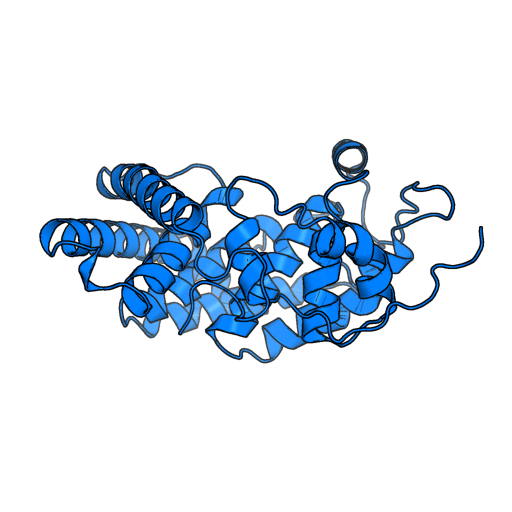2 -4.912 1.00 85.56 165 LEU A N 1
ATOM 1331 C CA . LEU A 1 165 ? -5.311 -0.851 -4.563 1.00 85.56 165 LEU A CA 1
ATOM 1332 C C . LEU A 1 165 ? -6.212 -0.131 -3.541 1.00 85.56 165 LEU A C 1
ATOM 1334 O O . LEU A 1 165 ? -7.434 -0.242 -3.606 1.00 85.56 165 LEU A O 1
ATOM 1338 N N . LEU A 1 166 ? -5.630 0.603 -2.588 1.00 85.44 166 LEU A N 1
ATOM 1339 C CA . LEU A 1 166 ? -6.383 1.329 -1.556 1.00 85.44 166 LEU A CA 1
ATOM 1340 C C . LEU A 1 166 ? -7.041 2.605 -2.044 1.00 85.44 166 LEU A C 1
ATOM 1342 O O . LEU A 1 166 ? -8.150 2.930 -1.612 1.00 85.44 166 LEU A O 1
ATOM 1346 N N . SER A 1 167 ? -6.289 3.374 -2.822 1.00 88.25 167 SER A N 1
ATOM 1347 C CA . SER A 1 167 ? -6.579 4.784 -3.082 1.00 88.25 167 SER A CA 1
ATOM 1348 C C . SER A 1 167 ? -6.963 5.051 -4.531 1.00 88.25 167 SER A C 1
ATOM 1350 O O . SER A 1 167 ? -7.504 6.110 -4.826 1.00 88.25 167 SER A O 1
ATOM 1352 N N . GLY A 1 168 ? -6.666 4.124 -5.445 1.00 89.94 168 GLY A N 1
ATOM 1353 C CA . GLY A 1 168 ? -6.739 4.370 -6.881 1.00 89.94 168 GLY A CA 1
ATOM 1354 C C . GLY A 1 168 ? -5.738 5.421 -7.368 1.00 89.94 168 GLY A C 1
ATOM 1355 O O . GLY A 1 168 ? -5.889 5.909 -8.485 1.00 89.94 168 GLY A O 1
ATOM 1356 N N . ASN A 1 169 ? -4.736 5.794 -6.558 1.00 94.31 169 ASN A N 1
ATOM 1357 C CA . ASN A 1 169 ? -3.831 6.893 -6.879 1.00 94.31 169 ASN A CA 1
ATOM 1358 C C . ASN A 1 169 ? -3.073 6.618 -8.201 1.00 94.31 169 ASN A C 1
ATOM 1360 O O . ASN A 1 169 ? -2.386 5.594 -8.311 1.00 94.31 169 ASN A O 1
ATOM 1364 N N . PRO A 1 170 ? -3.175 7.514 -9.202 1.00 95.56 170 PRO A N 1
ATOM 1365 C CA . PRO A 1 170 ? -2.591 7.289 -10.520 1.00 95.56 170 PRO A CA 1
ATOM 1366 C C . PRO A 1 170 ? -1.062 7.342 -10.514 1.00 95.56 170 PRO A C 1
ATOM 1368 O O . PRO A 1 170 ? -0.450 6.601 -11.272 1.00 95.56 170 PRO A O 1
ATOM 1371 N N . LEU A 1 171 ? -0.442 8.144 -9.640 1.00 95.75 171 LEU A N 1
ATOM 1372 C CA . LEU A 1 171 ? 1.016 8.197 -9.511 1.00 95.75 171 LEU A CA 1
ATOM 1373 C C . LEU A 1 171 ? 1.565 6.875 -8.960 1.00 95.75 171 LEU A C 1
ATOM 1375 O O . LEU A 1 171 ? 2.562 6.371 -9.460 1.00 95.75 171 LEU A O 1
ATOM 1379 N N . ALA A 1 172 ? 0.885 6.259 -7.987 1.00 95.19 172 ALA A N 1
ATOM 1380 C CA . ALA A 1 172 ? 1.286 4.940 -7.494 1.00 95.19 172 ALA A CA 1
ATOM 1381 C C . ALA A 1 172 ? 1.217 3.882 -8.607 1.00 95.19 172 ALA A C 1
ATOM 1383 O O . ALA A 1 172 ? 2.149 3.097 -8.763 1.00 95.19 172 ALA A O 1
ATOM 1384 N N . LYS A 1 173 ? 0.145 3.895 -9.413 1.00 94.25 173 LYS A N 1
ATOM 1385 C CA . LYS A 1 173 ? 0.015 3.015 -10.584 1.00 94.25 173 LYS A CA 1
ATOM 1386 C C . LYS A 1 173 ? 1.142 3.248 -11.589 1.00 94.25 173 LYS A C 1
ATOM 1388 O O . LYS A 1 173 ? 1.756 2.290 -12.044 1.00 94.25 173 LYS A O 1
ATOM 1393 N N . ASP A 1 174 ? 1.389 4.503 -11.937 1.00 94.94 174 ASP A N 1
ATOM 1394 C CA . ASP A 1 174 ? 2.408 4.894 -12.905 1.00 94.94 174 ASP A CA 1
ATOM 1395 C C . ASP A 1 174 ? 3.805 4.447 -12.455 1.00 94.94 174 ASP A C 1
ATOM 1397 O O . ASP A 1 174 ? 4.493 3.764 -13.204 1.00 94.94 174 ASP A O 1
ATOM 1401 N N . LEU A 1 175 ? 4.174 4.679 -11.192 1.00 93.56 175 LEU A N 1
ATOM 1402 C CA . LEU A 1 175 ? 5.445 4.204 -10.636 1.00 93.56 175 LEU A CA 1
ATOM 1403 C C . LEU A 1 175 ? 5.592 2.676 -10.690 1.00 93.56 175 LEU A C 1
ATOM 1405 O O . LEU A 1 175 ? 6.700 2.193 -10.889 1.00 93.56 175 LEU A O 1
ATOM 1409 N N . ILE A 1 176 ? 4.515 1.895 -10.544 1.00 92.06 176 ILE A N 1
ATOM 1410 C CA . ILE A 1 176 ? 4.570 0.432 -10.743 1.00 92.06 176 ILE A CA 1
ATOM 1411 C C . ILE A 1 176 ? 4.806 0.099 -12.215 1.00 92.06 176 ILE A C 1
ATOM 1413 O O . ILE A 1 176 ? 5.640 -0.742 -12.534 1.00 92.06 176 ILE A O 1
ATOM 1417 N N . VAL A 1 177 ? 4.072 0.747 -13.122 1.00 91.25 177 VAL A N 1
ATOM 1418 C CA . VAL A 1 177 ? 4.179 0.489 -14.563 1.00 91.25 177 VAL A CA 1
ATOM 1419 C C . VAL A 1 177 ? 5.567 0.850 -15.079 1.00 91.25 177 VAL A C 1
ATOM 1421 O O . VAL A 1 177 ? 6.114 0.112 -15.890 1.00 91.25 177 VAL A O 1
ATOM 1424 N N . ARG A 1 178 ? 6.181 1.927 -14.588 1.00 90.25 178 ARG A N 1
ATOM 1425 C CA . ARG A 1 178 ? 7.536 2.305 -14.997 1.00 90.25 178 ARG A CA 1
ATOM 1426 C C . ARG A 1 178 ? 8.607 1.294 -14.548 1.00 90.25 178 ARG A C 1
ATOM 1428 O O . ARG A 1 178 ? 9.656 1.234 -15.176 1.00 90.25 178 ARG A O 1
ATOM 1435 N N . GLN A 1 179 ? 8.332 0.444 -13.550 1.00 87.69 179 GLN A N 1
ATOM 1436 C CA . GLN A 1 179 ? 9.218 -0.664 -13.136 1.00 87.69 179 GLN A CA 1
ATOM 1437 C C . GLN A 1 179 ? 9.169 -1.864 -14.097 1.00 87.69 179 GLN A C 1
ATOM 1439 O O . GLN A 1 179 ? 9.819 -2.872 -13.832 1.00 87.69 179 GLN A O 1
ATOM 1444 N N . TRP A 1 180 ? 8.416 -1.784 -15.206 1.00 87.50 180 TRP A N 1
ATOM 1445 C CA . TRP A 1 180 ? 8.195 -2.890 -16.149 1.00 87.50 180 TRP A CA 1
ATOM 1446 C C . TRP A 1 180 ? 9.465 -3.673 -16.479 1.00 87.50 180 TRP A C 1
ATOM 1448 O O . TRP A 1 180 ? 9.459 -4.900 -16.434 1.00 87.50 180 TRP A O 1
ATOM 1458 N N . TRP A 1 181 ? 10.546 -2.970 -16.809 1.00 83.50 181 TRP A N 1
ATOM 1459 C CA . TRP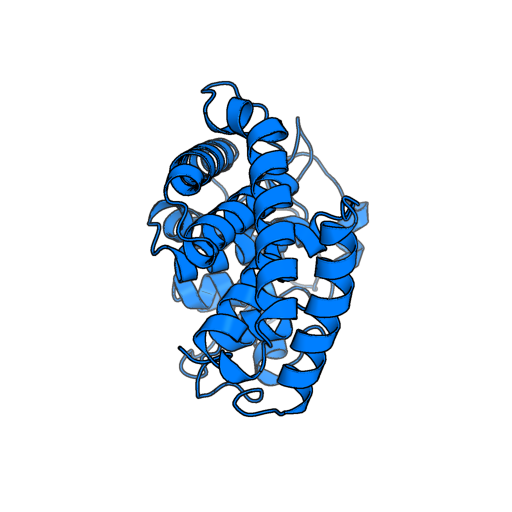 A 1 181 ? 11.784 -3.594 -17.265 1.00 83.50 181 TRP A CA 1
ATOM 1460 C C . TRP A 1 181 ? 12.806 -3.838 -16.162 1.00 83.50 181 TRP A C 1
ATOM 1462 O O . TRP A 1 181 ? 13.769 -4.550 -16.414 1.00 83.50 181 TRP A O 1
ATOM 1472 N N . TYR A 1 182 ? 12.585 -3.336 -14.946 1.00 81.81 182 TYR A N 1
ATOM 1473 C CA . TYR A 1 182 ? 13.568 -3.444 -13.873 1.00 81.81 182 TYR A CA 1
ATOM 1474 C C . TYR A 1 182 ? 13.889 -4.913 -13.543 1.00 81.81 182 TYR A C 1
ATOM 1476 O O . TYR A 1 182 ? 15.007 -5.364 -13.763 1.00 81.81 182 TYR A O 1
ATOM 1484 N N . PHE A 1 183 ? 12.904 -5.703 -13.099 1.00 80.12 183 PHE A N 1
ATOM 1485 C CA . PHE A 1 183 ? 13.154 -7.104 -12.728 1.00 80.12 183 PHE A CA 1
ATOM 1486 C C . PHE A 1 183 ? 13.608 -7.987 -13.902 1.00 80.12 183 PHE A C 1
ATOM 1488 O O . PHE A 1 183 ? 14.541 -8.761 -13.702 1.00 80.12 183 PHE A O 1
ATOM 1495 N N . PRO A 1 184 ? 13.021 -7.888 -15.115 1.00 79.56 184 PRO A N 1
ATOM 1496 C CA . PRO A 1 184 ? 13.510 -8.652 -16.261 1.00 79.56 184 PRO A CA 1
ATOM 1497 C C . PRO A 1 184 ? 14.958 -8.351 -16.658 1.00 79.56 184 PRO A C 1
ATOM 1499 O O . PRO A 1 184 ? 15.642 -9.266 -17.100 1.00 79.56 184 PRO A O 1
ATOM 1502 N N . LEU A 1 185 ? 15.423 -7.104 -16.521 1.00 76.75 185 LEU A N 1
ATOM 1503 C CA . LEU A 1 185 ? 16.787 -6.719 -16.904 1.00 76.75 185 LEU A CA 1
ATOM 1504 C C . LEU A 1 185 ? 17.824 -6.994 -15.814 1.00 76.75 185 LEU A C 1
ATOM 1506 O O . LEU A 1 185 ? 18.991 -7.196 -16.134 1.00 76.75 185 LEU A O 1
ATOM 1510 N N . GLU A 1 186 ? 17.416 -7.010 -14.545 1.00 73.06 186 GLU A N 1
ATOM 1511 C CA . GLU A 1 186 ? 18.291 -7.282 -13.395 1.00 73.06 186 GLU A CA 1
ATOM 1512 C C . GLU A 1 186 ? 18.690 -8.765 -13.259 1.00 73.06 186 GLU A C 1
ATOM 1514 O O . GLU A 1 186 ? 19.575 -9.106 -12.469 1.00 73.06 186 GLU A O 1
ATOM 1519 N N . LEU A 1 187 ? 18.059 -9.658 -14.028 1.00 69.00 187 LEU A N 1
ATOM 1520 C CA . LEU A 1 187 ? 18.348 -11.091 -14.050 1.00 69.00 187 LEU A CA 1
ATOM 1521 C C . LEU A 1 187 ? 19.258 -11.443 -15.239 1.00 69.00 187 LEU A C 1
ATOM 1523 O O . LEU A 1 187 ? 18.935 -11.145 -16.383 1.00 69.00 187 LEU A O 1
ATOM 1527 N N . ASP A 1 188 ? 20.382 -12.101 -14.961 1.00 56.28 188 ASP A N 1
ATOM 1528 C CA . ASP A 1 188 ? 21.263 -12.741 -15.947 1.00 56.28 188 ASP A CA 1
ATOM 1529 C C . ASP A 1 188 ? 20.801 -14.192 -16.195 1.00 56.28 188 ASP A C 1
ATOM 1531 O O . ASP A 1 188 ? 20.333 -14.887 -15.280 1.00 56.28 188 ASP A O 1
ATOM 1535 N N . ASP A 1 189 ? 20.979 -14.633 -17.441 1.00 48.62 189 ASP A N 1
ATOM 1536 C CA . ASP A 1 189 ? 20.715 -15.922 -18.093 1.00 48.62 189 ASP A CA 1
ATOM 1537 C C . ASP A 1 189 ? 21.115 -17.194 -17.307 1.00 48.62 189 ASP A C 1
ATOM 1539 O O . ASP A 1 189 ? 20.737 -18.308 -17.679 1.00 48.62 189 ASP A O 1
ATOM 1543 N N . ARG A 1 190 ? 21.806 -17.077 -16.166 1.00 43.09 190 ARG A N 1
ATOM 1544 C CA . ARG A 1 190 ? 22.121 -18.209 -15.265 1.00 43.09 190 ARG A CA 1
ATOM 1545 C C . ARG A 1 190 ? 21.585 -18.103 -13.840 1.00 43.09 190 ARG A C 1
ATOM 1547 O O . ARG A 1 190 ? 22.098 -18.801 -12.963 1.00 43.09 190 ARG A O 1
ATOM 1554 N N . TRP A 1 191 ? 20.554 -17.295 -13.591 1.00 46.72 191 TRP A N 1
ATOM 1555 C CA . TRP A 1 191 ? 20.091 -16.950 -12.232 1.00 46.72 191 TRP A CA 1
ATOM 1556 C C . TRP A 1 191 ? 21.109 -16.097 -11.449 1.00 46.72 191 TRP A C 1
ATOM 1558 O O . TRP A 1 191 ? 21.112 -16.099 -10.216 1.00 46.72 191 TRP A O 1
ATOM 1568 N N . GLY A 1 192 ? 21.980 -15.383 -12.171 1.00 53.22 192 GLY A N 1
ATOM 1569 C CA . GLY A 1 192 ? 22.868 -14.349 -11.636 1.00 53.22 192 GLY A CA 1
ATOM 1570 C C . GLY A 1 192 ? 22.204 -12.972 -11.679 1.00 53.22 192 GLY A C 1
ATOM 1571 O O . GLY A 1 192 ? 21.194 -12.789 -12.349 1.00 53.22 192 GLY A O 1
ATOM 1572 N N . LEU A 1 193 ? 22.753 -12.003 -10.946 1.00 56.19 193 LEU A N 1
ATOM 1573 C CA . LEU A 1 193 ? 22.290 -10.613 -10.986 1.00 56.19 193 LEU A CA 1
ATOM 1574 C C . LEU A 1 193 ? 23.204 -9.813 -11.908 1.00 56.19 193 LEU A C 1
ATOM 1576 O O . LEU A 1 193 ? 24.398 -9.692 -11.625 1.00 56.19 193 LEU A O 1
ATOM 1580 N N . SER A 1 194 ? 22.645 -9.288 -12.997 1.00 58.31 194 SER A N 1
ATOM 1581 C CA . SER A 1 194 ? 23.379 -8.513 -14.006 1.00 58.31 194 SER A CA 1
ATOM 1582 C C . SER A 1 194 ? 23.704 -7.092 -13.518 1.00 58.31 194 SER A C 1
ATOM 1584 O O . SER A 1 194 ? 24.683 -6.512 -13.984 1.00 58.31 194 SER A O 1
ATOM 1586 N N . ASN A 1 195 ? 22.956 -6.568 -12.528 1.00 59.69 195 ASN A N 1
ATOM 1587 C CA . ASN A 1 195 ? 22.991 -5.171 -12.072 1.00 59.69 195 ASN A CA 1
ATOM 1588 C C . ASN A 1 195 ? 22.918 -4.194 -13.248 1.00 59.69 195 ASN A C 1
ATOM 1590 O O . ASN A 1 195 ? 23.923 -3.596 -13.635 1.00 59.69 195 ASN A O 1
ATOM 1594 N N . TYR A 1 196 ? 21.720 -4.037 -13.808 1.00 60.34 196 TYR A N 1
ATOM 1595 C CA . TYR A 1 196 ? 21.481 -3.116 -14.921 1.00 60.34 196 TYR A CA 1
ATOM 1596 C C . TYR A 1 196 ? 21.258 -1.666 -14.451 1.00 60.34 196 TYR A C 1
ATOM 1598 O O . TYR A 1 196 ? 21.359 -0.734 -15.249 1.00 60.34 196 TYR A O 1
ATOM 1606 N N . SER A 1 197 ? 20.989 -1.454 -13.157 1.00 63.16 197 SER A N 1
ATOM 1607 C CA . SER A 1 197 ? 20.776 -0.116 -12.604 1.00 63.16 197 SER A CA 1
ATOM 1608 C C . SER A 1 197 ? 21.996 0.807 -12.715 1.00 63.16 197 SER A C 1
ATOM 1610 O O . SER A 1 197 ? 23.128 0.432 -12.408 1.00 63.16 197 SER A O 1
ATOM 1612 N N . LEU A 1 198 ? 21.735 2.077 -13.036 1.00 58.03 198 LEU A N 1
ATOM 1613 C CA . LEU A 1 198 ? 22.736 3.151 -13.134 1.00 58.03 198 LEU A CA 1
ATOM 1614 C C . LEU A 1 198 ? 23.337 3.649 -11.791 1.00 58.03 198 LEU A C 1
ATOM 1616 O O . LEU A 1 198 ? 24.017 4.674 -11.772 1.00 58.03 198 LEU A O 1
ATOM 1620 N N . SER A 1 199 ? 23.112 2.969 -10.664 1.00 58.28 199 SER A N 1
ATOM 1621 C CA . SER A 1 199 ? 23.502 3.422 -9.308 1.00 58.28 199 SER A CA 1
ATOM 1622 C C . SER A 1 199 ? 24.585 2.540 -8.642 1.00 58.28 199 SER A C 1
ATOM 1624 O O . SER A 1 199 ? 24.993 1.521 -9.192 1.00 58.28 199 SER A O 1
ATOM 1626 N N . VAL A 1 200 ? 25.117 2.924 -7.464 1.00 53.28 200 VAL A N 1
ATOM 1627 C CA . VAL A 1 200 ? 26.332 2.308 -6.862 1.00 53.28 200 VAL A CA 1
ATOM 1628 C C . VAL A 1 200 ? 26.067 1.118 -5.916 1.00 53.28 200 VAL A C 1
ATOM 1630 O O . VAL A 1 200 ? 25.442 1.260 -4.868 1.00 53.28 200 VAL A O 1
ATOM 1633 N N . GLY A 1 201 ? 26.617 -0.045 -6.293 1.00 54.38 201 GLY A N 1
ATOM 1634 C CA . GLY A 1 201 ? 26.751 -1.354 -5.608 1.00 54.38 201 GLY A CA 1
ATOM 1635 C C . GLY A 1 201 ? 26.403 -1.568 -4.123 1.00 54.38 201 GLY A C 1
ATOM 1636 O O . GLY A 1 201 ? 27.294 -1.363 -3.308 1.00 54.38 201 GLY A O 1
ATOM 1637 N N . TYR A 1 202 ? 25.276 -2.214 -3.761 1.00 54.47 202 TYR A N 1
ATOM 1638 C CA . TYR A 1 202 ? 25.073 -2.867 -2.435 1.00 54.47 202 TYR A CA 1
ATOM 1639 C C . TYR A 1 202 ? 24.979 -4.406 -2.548 1.00 54.47 202 TYR A C 1
ATOM 1641 O O . TYR A 1 202 ? 23.956 -5.037 -2.275 1.00 54.47 202 TYR A O 1
ATOM 1649 N N . LYS A 1 203 ? 26.090 -5.036 -2.953 1.00 53.44 203 LYS A N 1
ATOM 1650 C CA . LYS A 1 203 ? 26.158 -6.465 -3.333 1.00 53.44 203 LYS A CA 1
ATOM 1651 C C . LYS A 1 203 ? 25.836 -7.473 -2.215 1.00 53.44 203 LYS A C 1
ATOM 1653 O O . LYS A 1 203 ? 25.415 -8.580 -2.510 1.00 53.44 203 LYS A O 1
ATOM 1658 N N . GLN A 1 204 ? 25.960 -7.118 -0.935 1.00 54.53 204 GLN A N 1
ATOM 1659 C CA . GLN A 1 204 ? 25.742 -8.079 0.166 1.00 54.53 204 GLN A CA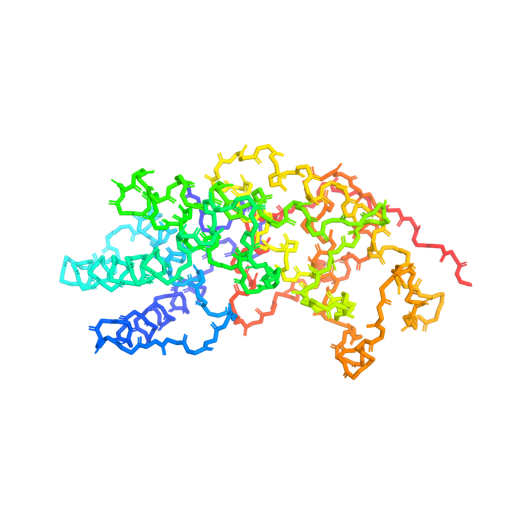 1
ATOM 1660 C C . GLN A 1 204 ? 24.282 -8.549 0.330 1.00 54.53 204 GLN A C 1
ATOM 1662 O O . GLN A 1 204 ? 24.042 -9.615 0.882 1.00 54.53 204 GLN A O 1
ATOM 1667 N N . TYR A 1 205 ? 23.298 -7.778 -0.151 1.00 53.72 205 TYR A N 1
ATOM 1668 C CA . TYR A 1 205 ? 21.879 -8.169 -0.100 1.00 53.72 205 TYR A CA 1
ATOM 1669 C C . TYR A 1 205 ? 21.397 -8.843 -1.396 1.00 53.72 205 TYR A C 1
ATOM 1671 O O . TYR A 1 205 ? 20.276 -9.341 -1.455 1.00 53.72 205 TYR A O 1
ATOM 1679 N N . GLN A 1 206 ? 22.244 -8.880 -2.428 1.00 54.75 206 GLN A N 1
ATOM 1680 C CA . GLN A 1 206 ? 21.958 -9.522 -3.713 1.00 54.75 206 GLN A CA 1
ATOM 1681 C C . GLN A 1 206 ? 21.937 -11.053 -3.583 1.00 54.75 206 GLN A C 1
ATOM 1683 O O . GLN A 1 206 ? 21.090 -11.715 -4.174 1.00 54.75 206 GLN A O 1
ATOM 1688 N N . GLU A 1 207 ? 22.772 -11.610 -2.704 1.00 49.84 207 GLU A N 1
ATOM 1689 C CA . GLU A 1 207 ? 22.801 -13.045 -2.377 1.00 49.84 207 GLU A CA 1
ATOM 1690 C C . GLU A 1 207 ? 21.596 -13.521 -1.543 1.00 49.84 207 GLU A C 1
ATOM 1692 O O . GLU A 1 207 ? 21.376 -14.723 -1.420 1.00 49.84 207 GLU A O 1
ATOM 1697 N N . LEU A 1 208 ? 20.787 -12.602 -0.995 1.00 52.34 208 LEU A N 1
ATOM 1698 C CA . LEU A 1 208 ? 19.531 -12.920 -0.296 1.00 52.34 208 LEU A CA 1
ATOM 1699 C C . LEU A 1 208 ? 18.318 -12.972 -1.237 1.00 52.34 208 LEU A C 1
ATOM 1701 O O . LEU A 1 208 ? 17.254 -13.441 -0.836 1.00 52.34 208 LEU A O 1
ATOM 1705 N N . ALA A 1 209 ? 18.469 -12.502 -2.478 1.00 51.91 209 ALA A N 1
ATOM 1706 C CA . ALA A 1 209 ? 17.417 -12.502 -3.488 1.00 51.91 209 ALA A CA 1
ATOM 1707 C C . ALA A 1 209 ? 17.154 -13.844 -4.222 1.00 51.91 209 ALA A C 1
ATOM 1709 O O . ALA A 1 209 ? 16.078 -13.960 -4.821 1.00 51.91 209 ALA A O 1
ATOM 1710 N N . PRO A 1 210 ? 18.033 -14.876 -4.238 1.00 47.03 210 PRO A N 1
ATOM 1711 C CA . PRO A 1 210 ? 17.810 -16.009 -5.116 1.00 47.03 210 PRO A CA 1
ATOM 1712 C C . PRO A 1 210 ? 16.757 -16.951 -4.513 1.00 47.03 210 PRO A C 1
ATOM 1714 O O . PRO A 1 210 ? 16.998 -17.614 -3.506 1.00 47.03 210 PRO A O 1
ATOM 1717 N N . ARG A 1 211 ? 15.628 -17.076 -5.232 1.00 48.91 211 ARG A N 1
ATOM 1718 C CA . ARG A 1 211 ? 14.592 -18.140 -5.174 1.00 48.91 211 ARG A CA 1
ATOM 1719 C C . ARG A 1 211 ? 13.315 -17.906 -4.356 1.00 48.91 211 ARG A C 1
ATOM 1721 O O . ARG A 1 211 ? 12.543 -18.848 -4.225 1.00 48.91 211 ARG A O 1
ATOM 1728 N N . GLY A 1 212 ? 13.058 -16.709 -3.837 1.00 48.91 212 GLY A N 1
ATOM 1729 C CA . GLY A 1 212 ? 11.803 -16.459 -3.108 1.00 48.91 212 GLY A CA 1
ATOM 1730 C C . GLY A 1 212 ? 11.417 -14.993 -2.990 1.00 48.91 212 GLY A C 1
ATOM 1731 O O . GLY A 1 212 ? 10.911 -14.607 -1.947 1.00 48.91 212 GLY A O 1
ATOM 1732 N N . GLN A 1 213 ? 11.783 -14.185 -3.991 1.00 61.88 213 GLN A N 1
ATOM 1733 C CA . GLN A 1 213 ? 11.468 -12.749 -4.051 1.00 61.88 213 GLN A CA 1
ATOM 1734 C C . GLN A 1 213 ? 10.893 -12.325 -5.417 1.00 61.88 213 GLN A C 1
ATOM 1736 O O . GLN A 1 213 ? 10.700 -11.140 -5.683 1.00 61.88 213 GLN A O 1
ATOM 1741 N N . MET A 1 214 ? 10.607 -13.282 -6.309 1.00 71.06 214 MET A N 1
ATOM 1742 C CA . MET A 1 214 ? 10.004 -12.990 -7.617 1.00 71.06 214 MET A CA 1
ATOM 1743 C C . MET A 1 214 ? 8.504 -12.703 -7.518 1.00 71.06 214 MET A C 1
ATOM 1745 O O . MET A 1 214 ? 7.906 -12.216 -8.477 1.00 71.06 214 MET A O 1
ATOM 1749 N N . GLU A 1 215 ? 7.898 -12.896 -6.345 1.00 71.81 215 GLU A N 1
ATOM 1750 C CA . GLU A 1 215 ? 6.540 -12.447 -6.055 1.00 71.81 215 GLU A CA 1
ATOM 1751 C C . GLU A 1 215 ? 6.332 -10.951 -6.308 1.00 71.81 215 GLU A C 1
ATOM 1753 O O . GLU A 1 215 ? 5.205 -10.520 -6.526 1.00 71.81 215 GLU A O 1
ATOM 1758 N N . PHE A 1 216 ? 7.382 -10.126 -6.276 1.00 79.69 216 PHE A N 1
ATOM 1759 C CA . PHE A 1 216 ? 7.218 -8.694 -6.476 1.00 79.69 216 PHE A CA 1
ATOM 1760 C C . PHE A 1 216 ? 6.913 -8.362 -7.941 1.00 79.69 216 PHE A C 1
ATOM 1762 O O . PHE A 1 216 ? 6.099 -7.475 -8.215 1.00 79.69 216 PHE A O 1
ATOM 1769 N N . CYS A 1 217 ? 7.441 -9.168 -8.871 1.00 81.75 217 CYS A N 1
ATOM 1770 C CA . CYS A 1 217 ? 7.091 -9.133 -10.292 1.00 81.75 217 CYS A CA 1
ATOM 1771 C C . CYS A 1 217 ? 5.590 -9.398 -10.497 1.00 81.75 217 CYS A C 1
ATOM 1773 O O . CYS A 1 217 ? 4.964 -8.875 -11.425 1.00 81.75 217 CYS A O 1
ATOM 1775 N N . TYR A 1 218 ? 4.965 -10.152 -9.586 1.00 81.88 218 TYR A N 1
ATOM 1776 C CA . TYR A 1 218 ? 3.535 -10.405 -9.648 1.00 81.88 218 TYR A CA 1
ATOM 1777 C C . TYR A 1 218 ? 2.703 -9.129 -9.501 1.00 81.88 218 TYR A C 1
ATOM 1779 O O . TYR A 1 218 ? 1.716 -8.949 -10.216 1.00 81.88 218 TYR A O 1
ATOM 1787 N N . TYR A 1 219 ? 3.112 -8.203 -8.633 1.00 84.88 219 TYR A N 1
ATOM 1788 C CA . TYR A 1 219 ? 2.414 -6.927 -8.489 1.00 84.88 219 TYR A CA 1
ATOM 1789 C C . TYR A 1 219 ? 2.517 -6.084 -9.758 1.00 84.88 219 TYR A C 1
ATOM 1791 O O . TYR A 1 219 ? 1.510 -5.532 -10.197 1.00 84.88 219 TYR A O 1
ATOM 1799 N N . ILE A 1 220 ? 3.698 -6.042 -10.385 1.00 88.06 220 ILE A N 1
ATOM 1800 C CA . ILE A 1 220 ? 3.894 -5.341 -11.661 1.00 88.06 220 ILE A CA 1
ATOM 1801 C C . ILE A 1 220 ? 2.987 -5.951 -12.721 1.00 88.06 220 ILE A C 1
ATOM 1803 O O . ILE A 1 220 ? 2.160 -5.240 -13.280 1.00 88.06 220 ILE A O 1
ATOM 1807 N N . SER A 1 221 ? 3.059 -7.267 -12.936 1.00 87.56 221 SER A N 1
ATOM 1808 C CA . SER A 1 221 ? 2.226 -7.948 -13.937 1.00 87.56 221 SER A CA 1
ATOM 1809 C C . SER A 1 221 ? 0.723 -7.773 -13.691 1.00 87.56 221 SER A C 1
ATOM 1811 O O . SER A 1 221 ? -0.033 -7.531 -14.631 1.00 87.56 221 SER A O 1
ATOM 1813 N N . SER A 1 222 ? 0.280 -7.807 -12.432 1.00 83.06 222 SER A N 1
ATOM 1814 C CA . SER A 1 222 ? -1.126 -7.622 -12.064 1.00 83.06 222 SER A CA 1
ATOM 1815 C C . SER A 1 222 ? -1.642 -6.223 -12.405 1.00 83.06 222 SER A C 1
ATOM 1817 O O . SER A 1 222 ? -2.808 -6.081 -12.779 1.00 83.06 222 SER A O 1
ATOM 1819 N N . VAL A 1 223 ? -0.787 -5.202 -12.281 1.00 85.38 223 VAL A N 1
ATOM 1820 C CA . VAL A 1 223 ? -1.122 -3.788 -12.517 1.00 85.38 223 VAL A CA 1
ATOM 1821 C C . VAL A 1 223 ? -0.941 -3.394 -13.986 1.00 85.38 223 VAL A C 1
ATOM 1823 O O . VAL A 1 223 ? -1.757 -2.646 -14.528 1.00 85.38 223 VAL A O 1
ATOM 1826 N N . SER A 1 224 ? 0.136 -3.863 -14.618 1.00 85.69 224 SER A N 1
ATOM 1827 C CA . SER A 1 224 ? 0.582 -3.434 -15.946 1.00 85.69 224 SER A CA 1
ATOM 1828 C C . SER A 1 224 ? 0.178 -4.390 -17.071 1.00 85.69 224 SER A C 1
ATOM 1830 O O . SER A 1 224 ? 0.098 -3.975 -18.224 1.00 85.69 224 SER A O 1
ATOM 1832 N N . GLY A 1 225 ? -0.092 -5.658 -16.754 1.00 83.69 225 GLY A N 1
ATOM 1833 C CA . GLY A 1 225 ? -0.280 -6.721 -17.741 1.00 83.69 225 GLY A CA 1
ATOM 1834 C C . GLY A 1 225 ? 1.025 -7.296 -18.302 1.00 83.69 225 GLY A C 1
ATOM 1835 O O . GLY A 1 225 ? 0.970 -8.036 -19.282 1.00 83.69 225 GLY A O 1
ATOM 1836 N N . SER A 1 226 ? 2.188 -6.978 -17.714 1.00 87.25 226 SER A N 1
ATOM 1837 C CA . SER A 1 226 ? 3.483 -7.505 -18.171 1.00 87.25 226 SER A CA 1
ATOM 1838 C C . SER A 1 226 ? 3.543 -9.023 -18.069 1.00 87.25 226 SER A C 1
ATOM 1840 O O . SER A 1 226 ? 3.499 -9.601 -16.980 1.00 87.25 226 SER A O 1
ATOM 1842 N N . ARG A 1 227 ? 3.690 -9.668 -19.226 1.00 85.88 227 ARG A N 1
ATOM 1843 C CA . ARG A 1 227 ? 3.815 -11.123 -19.318 1.00 85.88 227 ARG A CA 1
ATOM 1844 C C . ARG A 1 227 ? 5.224 -11.598 -18.968 1.00 85.88 227 ARG A C 1
ATOM 1846 O O . ARG A 1 227 ? 5.369 -12.731 -18.524 1.00 85.88 227 ARG A O 1
ATOM 1853 N N . GLU A 1 228 ? 6.228 -10.738 -19.128 1.00 85.25 228 GLU A N 1
ATOM 1854 C CA . GLU A 1 228 ? 7.620 -10.972 -18.731 1.00 85.25 228 GLU A CA 1
ATOM 1855 C C . GLU A 1 228 ? 7.717 -11.092 -17.208 1.00 85.25 228 GLU A C 1
ATOM 1857 O O . GLU A 1 228 ? 8.160 -12.108 -16.684 1.00 85.25 228 GLU A O 1
ATOM 1862 N N . ASN A 1 229 ? 7.191 -10.099 -16.484 1.00 85.31 229 ASN A N 1
ATOM 1863 C CA . ASN A 1 229 ? 7.141 -10.131 -15.023 1.00 85.31 229 ASN A CA 1
ATOM 1864 C C . ASN A 1 229 ? 6.257 -11.273 -14.501 1.00 85.31 229 ASN A C 1
ATOM 1866 O O . ASN A 1 229 ? 6.563 -11.872 -13.472 1.00 85.31 229 ASN A O 1
ATOM 1870 N N . TYR A 1 230 ? 5.173 -11.602 -15.213 1.00 83.81 230 TYR A N 1
ATOM 1871 C CA . TYR A 1 230 ? 4.345 -12.751 -14.855 1.00 83.81 230 TYR A CA 1
ATOM 1872 C C . TYR A 1 230 ? 5.111 -14.072 -14.996 1.00 83.81 230 TYR A C 1
ATOM 1874 O O . TYR A 1 230 ? 5.004 -14.927 -14.123 1.00 83.81 230 TYR A O 1
ATOM 1882 N N . ALA A 1 231 ? 5.916 -14.231 -16.052 1.00 81.62 231 ALA A N 1
ATOM 1883 C CA . ALA A 1 231 ? 6.746 -15.416 -16.251 1.00 81.62 231 ALA A CA 1
ATOM 1884 C C . ALA A 1 231 ? 7.787 -15.584 -15.129 1.00 81.62 231 ALA A C 1
ATOM 1886 O O . ALA A 1 231 ? 7.976 -16.693 -14.634 1.00 81.62 231 ALA A O 1
ATOM 1887 N N . LEU A 1 232 ? 8.386 -14.485 -14.653 1.00 80.00 232 LEU A N 1
ATOM 1888 C CA . LEU A 1 232 ? 9.307 -14.501 -13.507 1.00 80.00 232 LEU A CA 1
ATOM 1889 C C . LEU A 1 232 ? 8.616 -14.891 -12.191 1.00 80.00 232 LEU A C 1
ATOM 1891 O O . LEU A 1 232 ? 9.188 -15.617 -11.380 1.00 80.00 232 LEU A O 1
ATOM 1895 N N . ALA A 1 233 ? 7.376 -14.441 -11.983 1.00 79.69 233 ALA A N 1
ATOM 1896 C CA . ALA A 1 233 ? 6.590 -14.745 -10.788 1.00 79.69 233 ALA A CA 1
ATOM 1897 C C . ALA A 1 233 ? 5.858 -16.100 -10.843 1.00 79.69 233 ALA A C 1
ATOM 1899 O O . ALA A 1 233 ? 5.288 -16.527 -9.836 1.00 79.69 233 ALA A O 1
ATOM 1900 N N . GLU A 1 234 ? 5.838 -16.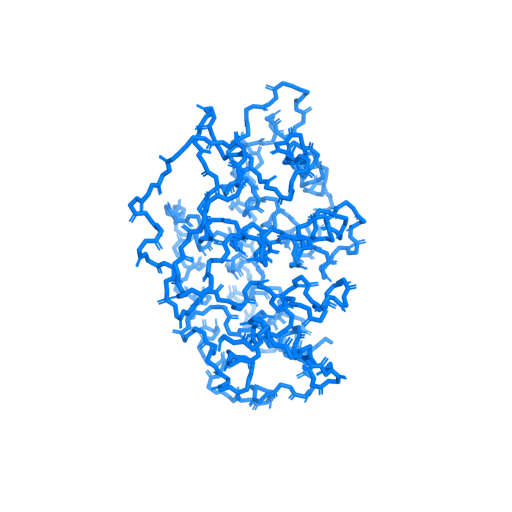777 -11.996 1.00 76.56 234 GLU A N 1
ATOM 1901 C CA . GLU A 1 234 ? 4.916 -17.885 -12.266 1.00 76.56 234 GLU A CA 1
ATOM 1902 C C . GLU A 1 234 ? 5.035 -19.022 -11.242 1.00 76.56 234 GLU A C 1
ATOM 1904 O O . GLU A 1 234 ? 4.027 -19.526 -10.740 1.00 76.56 234 GLU A O 1
ATOM 1909 N N . ASN A 1 235 ? 6.265 -19.401 -10.889 1.00 68.31 235 ASN A N 1
ATOM 1910 C CA . ASN A 1 235 ? 6.513 -20.467 -9.921 1.00 68.31 235 ASN A CA 1
ATOM 1911 C C . ASN A 1 235 ? 6.007 -20.119 -8.516 1.00 68.31 235 ASN A C 1
ATOM 1913 O O . ASN A 1 235 ? 5.523 -21.010 -7.818 1.00 68.31 235 ASN A O 1
ATOM 1917 N N . GLU A 1 236 ? 6.073 -18.855 -8.100 1.00 68.75 236 GLU A N 1
ATOM 1918 C CA . GLU A 1 236 ? 5.583 -18.436 -6.782 1.00 68.75 236 GLU A CA 1
ATOM 1919 C C . GLU A 1 236 ? 4.048 -18.449 -6.735 1.00 68.75 236 GLU A C 1
ATOM 1921 O O . GLU A 1 236 ? 3.450 -18.928 -5.767 1.00 68.75 236 GLU A O 1
ATOM 1926 N N . ILE A 1 237 ? 3.406 -18.026 -7.831 1.00 65.75 237 ILE A N 1
ATOM 1927 C CA . ILE A 1 237 ? 1.945 -18.040 -7.991 1.00 65.75 237 ILE A CA 1
ATOM 1928 C C . ILE A 1 237 ? 1.416 -19.480 -8.017 1.00 65.75 237 ILE A C 1
ATOM 1930 O O . ILE A 1 237 ? 0.477 -19.806 -7.288 1.00 65.75 237 ILE A O 1
ATOM 1934 N N . LYS A 1 238 ? 2.019 -20.356 -8.839 1.00 66.12 238 LYS A N 1
ATOM 1935 C CA . LYS A 1 238 ? 1.594 -21.758 -9.006 1.00 66.12 238 LYS A CA 1
ATOM 1936 C C . LYS A 1 238 ? 1.772 -22.577 -7.737 1.00 66.12 238 LYS A C 1
ATOM 1938 O O . LYS A 1 238 ? 0.912 -23.390 -7.412 1.00 66.12 238 LYS A O 1
ATOM 1943 N N . ASN A 1 239 ? 2.874 -22.369 -7.020 1.00 59.53 239 ASN A N 1
ATOM 1944 C CA . ASN A 1 239 ? 3.163 -23.137 -5.814 1.00 59.53 239 ASN A CA 1
ATOM 1945 C C . ASN A 1 239 ? 2.493 -22.569 -4.563 1.00 59.53 239 ASN A C 1
ATOM 1947 O O . ASN A 1 239 ? 2.725 -23.110 -3.482 1.00 59.53 239 ASN A O 1
ATOM 1951 N N . ALA A 1 240 ? 1.705 -21.488 -4.685 1.00 55.88 240 ALA A N 1
ATOM 1952 C CA . ALA A 1 240 ? 1.112 -20.805 -3.541 1.00 55.88 240 ALA A CA 1
ATOM 1953 C C . ALA A 1 240 ? 2.161 -20.550 -2.443 1.00 55.88 240 ALA A C 1
ATOM 1955 O O . ALA A 1 240 ? 1.865 -20.648 -1.248 1.00 55.88 240 ALA A O 1
ATOM 1956 N N . ARG A 1 241 ? 3.411 -20.267 -2.848 1.00 54.56 241 ARG A N 1
ATOM 1957 C CA . ARG A 1 241 ? 4.521 -19.957 -1.942 1.00 54.56 241 ARG A CA 1
ATOM 1958 C C . ARG A 1 241 ? 4.357 -18.524 -1.477 1.00 54.56 241 ARG A C 1
ATOM 1960 O O . ARG A 1 241 ? 5.131 -17.620 -1.751 1.00 54.56 241 ARG A O 1
ATOM 1967 N N . PHE A 1 242 ? 3.271 -18.330 -0.758 1.00 54.31 242 PHE A N 1
ATOM 1968 C CA . PHE A 1 242 ? 3.012 -17.133 -0.017 1.00 54.31 242 PHE A CA 1
ATOM 1969 C C . PHE A 1 242 ? 3.937 -17.179 1.189 1.00 54.31 242 PHE A C 1
ATOM 1971 O O . PHE A 1 242 ? 3.855 -18.115 1.988 1.00 54.31 242 PHE A O 1
ATOM 1978 N N . TRP A 1 243 ? 4.836 -16.206 1.315 1.00 50.22 243 TRP A N 1
ATOM 1979 C CA . TRP A 1 243 ? 5.709 -16.099 2.480 1.00 50.22 243 TRP A CA 1
ATOM 1980 C C . TRP A 1 243 ? 4.838 -16.197 3.742 1.00 50.22 243 TRP A C 1
ATOM 1982 O O . TRP A 1 243 ? 3.932 -15.377 3.955 1.00 50.22 243 TRP A O 1
ATOM 1992 N N . VAL A 1 244 ? 5.023 -17.274 4.514 1.00 37.91 244 VAL A N 1
ATOM 1993 C CA . VAL A 1 244 ? 4.148 -17.625 5.638 1.00 37.91 244 VAL A CA 1
ATOM 1994 C C . VAL A 1 244 ? 4.475 -16.683 6.787 1.00 37.91 244 VAL A C 1
ATOM 1996 O O . VAL A 1 244 ? 5.290 -16.970 7.656 1.00 37.91 244 VAL A O 1
ATOM 1999 N N . GLY A 1 245 ? 3.859 -15.507 6.730 1.00 43.06 245 GLY A N 1
ATOM 2000 C CA . GLY A 1 245 ? 4.050 -14.428 7.682 1.00 43.06 245 GLY A CA 1
ATOM 2001 C C . GLY A 1 245 ? 3.996 -13.074 6.995 1.00 43.06 245 GLY A C 1
ATOM 2002 O O . GLY A 1 245 ? 5.035 -12.455 6.837 1.00 43.06 245 GLY A O 1
ATOM 2003 N N . GLN A 1 246 ? 2.782 -12.612 6.654 1.00 48.41 246 GLN A N 1
ATOM 2004 C CA . GLN A 1 246 ? 2.404 -11.252 6.203 1.00 48.41 246 GLN A CA 1
ATOM 2005 C C . GLN A 1 246 ? 2.274 -10.994 4.683 1.00 48.41 246 GLN A C 1
ATOM 2007 O O . GLN A 1 246 ? 1.222 -10.476 4.299 1.00 48.41 246 GLN A O 1
ATOM 2012 N N . PRO A 1 247 ? 3.212 -11.370 3.789 1.00 50.81 247 PRO A N 1
ATOM 2013 C CA . PRO A 1 247 ? 3.035 -11.212 2.337 1.00 50.81 247 PRO A CA 1
ATOM 2014 C C . PRO A 1 247 ? 1.857 -12.009 1.752 1.00 50.81 247 PRO A C 1
ATOM 2016 O O . PRO A 1 247 ? 1.324 -11.636 0.708 1.00 50.81 247 PRO A O 1
ATOM 2019 N N . SER A 1 248 ? 1.389 -13.049 2.452 1.00 57.75 248 SER A N 1
ATOM 2020 C CA . SER A 1 248 ? 0.348 -13.963 1.973 1.00 57.75 248 SER A CA 1
ATOM 2021 C C . SER A 1 248 ? -1.034 -13.342 1.770 1.00 57.75 248 SER A C 1
ATOM 2023 O O . SER A 1 248 ? -1.683 -13.624 0.764 1.00 57.75 248 SER A O 1
ATOM 2025 N N . LEU A 1 249 ? -1.487 -12.463 2.670 1.00 65.69 249 LEU A N 1
ATOM 2026 C CA . LEU A 1 249 ? -2.795 -11.814 2.529 1.00 65.69 249 LEU A CA 1
ATOM 2027 C C . LEU A 1 249 ? -2.806 -10.858 1.331 1.00 65.69 249 LEU A C 1
ATOM 2029 O O . LEU A 1 249 ? -3.767 -10.828 0.567 1.00 65.69 249 LEU A O 1
ATOM 2033 N N . PHE A 1 250 ? -1.733 -10.087 1.158 1.00 69.12 250 PHE A N 1
ATOM 2034 C CA . PHE A 1 250 ? -1.660 -9.051 0.130 1.00 69.12 250 PHE A CA 1
ATOM 2035 C C . PHE A 1 250 ? -1.512 -9.647 -1.260 1.00 69.12 250 PHE A C 1
ATOM 2037 O O . PHE A 1 250 ? -2.277 -9.283 -2.146 1.00 69.12 250 PHE A O 1
ATOM 2044 N N . GLN A 1 251 ? -0.625 -10.626 -1.439 1.00 67.31 251 GLN A N 1
ATOM 2045 C CA . GLN A 1 251 ? -0.521 -11.377 -2.694 1.00 67.31 251 GLN A CA 1
ATOM 2046 C C . GLN A 1 251 ? -1.854 -12.046 -3.044 1.00 67.31 251 GLN A C 1
ATOM 2048 O O . GLN A 1 251 ? -2.304 -11.972 -4.186 1.00 67.31 251 GLN A O 1
ATOM 2053 N N . ALA A 1 252 ? -2.550 -12.605 -2.047 1.00 72.50 252 ALA A N 1
ATOM 2054 C CA . ALA A 1 252 ? -3.868 -13.192 -2.243 1.00 72.50 252 ALA A CA 1
ATOM 2055 C C . ALA A 1 252 ? -4.939 -12.180 -2.687 1.00 72.50 252 ALA A C 1
ATOM 2057 O O . ALA A 1 252 ? -5.897 -12.597 -3.334 1.00 72.50 252 ALA A O 1
ATOM 2058 N N . GLN A 1 253 ? -4.815 -10.879 -2.387 1.00 76.06 253 GLN A N 1
ATOM 2059 C CA . GLN A 1 253 ? -5.718 -9.839 -2.914 1.00 76.06 253 GLN A CA 1
ATOM 2060 C C . GLN A 1 253 ? -5.468 -9.528 -4.392 1.00 76.06 253 GLN A C 1
ATOM 2062 O O . GLN A 1 253 ? -6.406 -9.152 -5.092 1.00 76.06 253 GLN A O 1
ATOM 2067 N N . PHE A 1 254 ? -4.236 -9.711 -4.866 1.00 72.62 254 PHE A N 1
ATOM 2068 C CA . PHE A 1 254 ? -3.876 -9.536 -6.271 1.00 72.62 254 PHE A CA 1
ATOM 2069 C C . PHE A 1 254 ? -4.010 -10.822 -7.089 1.00 72.62 254 PHE A C 1
ATOM 2071 O O . PHE A 1 254 ? -3.769 -10.762 -8.286 1.00 72.62 254 PHE A O 1
ATOM 2078 N N . TYR A 1 255 ? -4.364 -11.968 -6.493 1.00 73.81 255 TYR A N 1
ATOM 2079 C CA . TYR A 1 255 ? -4.369 -13.273 -7.169 1.00 73.81 255 TYR A CA 1
ATOM 2080 C C . TYR A 1 255 ? -5.225 -13.282 -8.446 1.00 73.81 255 TYR A C 1
ATOM 2082 O O . TYR A 1 255 ? -6.399 -12.929 -8.416 1.00 73.81 255 TYR A O 1
ATOM 2090 N N . ARG A 1 256 ? -4.642 -13.741 -9.552 1.00 68.62 256 ARG A N 1
ATOM 2091 C CA . ARG A 1 256 ? -5.248 -13.923 -10.863 1.00 68.62 256 ARG A CA 1
ATOM 2092 C C . ARG A 1 256 ? -4.618 -15.151 -11.507 1.00 68.62 256 ARG A C 1
ATOM 2094 O O . ARG A 1 256 ? -3.413 -15.361 -11.409 1.00 68.62 256 ARG A O 1
ATOM 2101 N N . ASN A 1 257 ? -5.440 -15.943 -12.176 1.00 70.19 257 ASN A N 1
ATOM 2102 C CA . ASN A 1 257 ? -5.022 -17.132 -12.919 1.00 70.19 257 ASN A CA 1
ATOM 2103 C C . ASN A 1 257 ? -5.288 -16.998 -14.430 1.00 70.19 257 ASN A C 1
ATOM 2105 O O . ASN A 1 257 ? -5.188 -17.976 -15.165 1.00 70.19 257 ASN A O 1
ATOM 2109 N N . ASP A 1 258 ? -5.655 -15.797 -14.880 1.00 68.38 258 ASP A N 1
ATOM 2110 C CA . ASP A 1 258 ? -6.065 -15.482 -16.249 1.00 68.38 258 ASP A CA 1
ATOM 2111 C C . ASP A 1 258 ? -4.891 -15.085 -17.161 1.00 68.38 258 ASP A C 1
ATOM 2113 O O . ASP A 1 258 ? -5.043 -15.023 -18.381 1.00 68.38 258 ASP A O 1
ATOM 2117 N N . LEU A 1 259 ? -3.714 -14.810 -16.593 1.00 66.81 259 LEU A N 1
ATOM 2118 C CA . LEU A 1 259 ? -2.523 -14.449 -17.355 1.00 66.81 259 LEU A CA 1
ATOM 2119 C C . LEU A 1 259 ? -1.794 -15.693 -17.860 1.00 66.81 259 LEU A C 1
ATOM 2121 O O . LEU A 1 259 ? -1.464 -16.605 -17.104 1.00 66.81 259 LEU A O 1
ATOM 2125 N N . THR A 1 260 ? -1.493 -15.693 -19.159 1.00 69.94 260 THR A N 1
ATOM 2126 C CA . THR A 1 260 ? -0.597 -16.678 -19.772 1.00 69.94 260 THR A CA 1
ATOM 2127 C C . THR A 1 260 ? 0.825 -16.108 -19.776 1.00 69.94 260 THR A C 1
ATOM 2129 O O . THR A 1 260 ? 1.037 -15.047 -20.385 1.00 69.94 2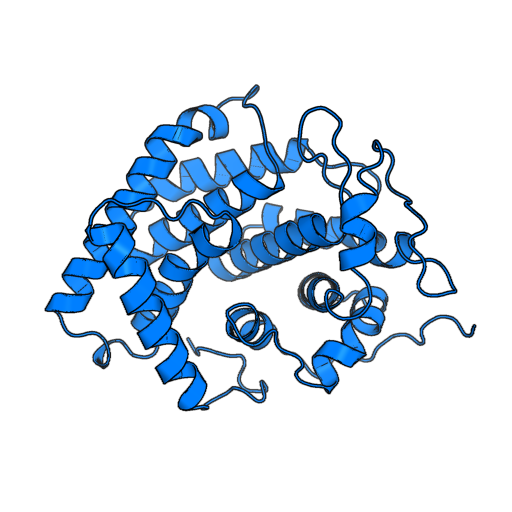60 THR A O 1
ATOM 2132 N N . PRO A 1 261 ? 1.806 -16.773 -19.134 1.00 67.38 261 PRO A N 1
ATOM 2133 C CA . PRO A 1 261 ? 3.194 -16.304 -19.129 1.00 67.38 261 PRO A CA 1
ATOM 2134 C C . PRO A 1 261 ? 3.733 -16.195 -20.561 1.00 67.38 261 PRO A C 1
ATOM 2136 O O . PRO A 1 261 ? 3.221 -16.828 -21.494 1.00 67.38 261 PRO A O 1
ATOM 2139 N N . LEU A 1 262 ? 4.754 -15.367 -20.763 1.00 68.75 262 LEU A N 1
ATOM 2140 C CA . LEU A 1 262 ? 5.625 -15.559 -21.921 1.00 68.75 262 LEU A CA 1
ATOM 2141 C C . LEU A 1 262 ? 6.551 -16.750 -21.647 1.00 68.75 262 LEU A C 1
ATOM 2143 O O . LEU A 1 262 ? 6.886 -16.989 -20.485 1.00 68.75 262 LEU A O 1
ATOM 2147 N N . PRO A 1 263 ? 6.977 -17.490 -22.686 1.00 60.34 263 PRO A N 1
ATOM 2148 C CA . PRO A 1 263 ? 8.137 -18.351 -22.544 1.00 60.34 263 PRO A CA 1
ATOM 2149 C C . PRO A 1 263 ? 9.279 -17.474 -22.031 1.00 60.34 263 PRO A C 1
ATOM 2151 O O . PRO A 1 263 ? 9.569 -16.432 -22.626 1.00 60.34 263 PRO A O 1
ATOM 2154 N N . LEU A 1 264 ? 9.882 -17.858 -20.908 1.00 57.72 264 LEU A N 1
ATOM 2155 C CA . LEU A 1 264 ? 11.191 -17.312 -20.578 1.00 57.72 264 LEU A CA 1
ATOM 2156 C C . LEU A 1 264 ? 12.140 -17.716 -21.719 1.00 57.72 264 LEU A C 1
ATOM 2158 O O . LEU A 1 264 ? 11.923 -18.785 -22.294 1.00 57.72 264 LEU A O 1
ATOM 2162 N N . PRO A 1 265 ? 13.115 -16.869 -22.096 1.00 48.41 265 PRO A N 1
ATOM 2163 C CA . PRO A 1 265 ? 14.066 -17.204 -23.149 1.00 48.41 265 PRO A CA 1
ATOM 2164 C C . PRO A 1 265 ? 14.597 -18.629 -22.961 1.00 48.41 265 PRO A C 1
ATOM 2166 O O . PRO A 1 265 ? 14.952 -19.005 -21.843 1.00 48.41 265 PRO A O 1
ATOM 2169 N N . ASP A 1 266 ? 14.592 -19.424 -24.035 1.00 43.16 266 ASP A N 1
ATOM 2170 C CA . ASP A 1 266 ? 15.214 -20.746 -24.019 1.00 43.16 266 ASP A CA 1
ATOM 2171 C C . ASP A 1 266 ? 16.710 -20.549 -23.738 1.00 43.16 266 ASP A C 1
ATOM 2173 O O . ASP A 1 266 ? 17.392 -19.840 -24.482 1.00 43.16 266 ASP A O 1
ATOM 2177 N N . ASN A 1 267 ? 17.184 -21.131 -22.636 1.00 42.25 267 ASN A N 1
ATOM 2178 C CA . ASN A 1 267 ? 18.590 -21.099 -22.227 1.00 42.25 267 ASN A CA 1
ATOM 2179 C C . ASN A 1 267 ? 19.461 -21.974 -23.133 1.00 42.25 267 ASN A C 1
ATOM 2181 O O . ASN A 1 267 ? 19.101 -23.163 -23.313 1.00 42.25 267 ASN A O 1
#